Protein 9BIY (pdb70)

Structure (mmCIF, N/CA/C/O backbone):
data_9BIY
#
_entry.id   9BIY
#
_cell.length_a   78.382
_cell.length_b   38.266
_cell.length_c   120.068
_cell.angle_alpha   90.000
_cell.angle_beta   94.965
_cell.angle_gamma   90.000
#
_symmetry.space_group_name_H-M   'C 1 2 1'
#
loop_
_entity.id
_entity.type
_entity.pdbx_description
1 polymer 'Intracellular growth attenuator protein igaA'
2 polymer 'Outer membrane lipoprotein RcsF'
3 water water
#
loop_
_atom_site.group_PDB
_atom_site.id
_atom_site.type_symbol
_atom_site.label_atom_id
_atom_site.label_alt_id
_atom_site.label_comp_id
_atom_site.label_asym_id
_atom_site.label_entity_id
_atom_site.label_seq_id
_atom_site.pdbx_PDB_ins_code
_atom_site.Cartn_x
_atom_site.Cartn_y
_atom_site.Cartn_z
_atom_site.occupancy
_atom_site.B_iso_or_equiv
_atom_site.auth_seq_id
_atom_site.auth_comp_id
_atom_site.auth_asym_id
_atom_site.auth_atom_id
_atom_site.pdbx_PDB_model_num
ATOM 1 N N . ALA A 1 2 ? -4.01700 26.60300 3.91600 1.000 35.45550 374 ALA A N 1
ATOM 2 C CA . ALA A 1 2 ? -2.88200 25.76600 4.33900 1.000 32.18916 374 ALA A CA 1
ATOM 3 C C . ALA A 1 2 ? -1.94500 26.52600 5.26900 1.000 40.74630 374 ALA A C 1
ATOM 4 O O . ALA A 1 2 ? -1.53200 27.65400 4.96700 1.000 33.83839 374 ALA A O 1
ATOM 6 N N . GLN A 1 3 ? -1.58400 25.89200 6.38300 1.000 38.18462 375 GLN A N 1
ATOM 7 C CA . GLN A 1 3 ? -0.77900 26.51800 7.42300 1.000 36.75193 375 GLN A CA 1
ATOM 8 C C . GLN A 1 3 ? 0.62400 25.92300 7.46900 1.000 34.05805 375 GLN A C 1
ATOM 9 O O . GLN A 1 3 ? 0.89400 24.85100 6.91700 1.000 30.46222 375 GLN A O 1
ATOM 15 N N . THR A 1 4 ? 1.52300 26.66000 8.11900 1.000 32.34621 376 THR A N 1
ATOM 16 C CA . THR A 1 4 ? 2.85700 26.18600 8.46200 1.000 34.00107 376 THR A CA 1
ATOM 17 C C . THR A 1 4 ? 2.88900 25.97600 9.96400 1.000 31.49008 376 THR A C 1
ATOM 18 O O . THR A 1 4 ? 2.66900 26.91700 10.72900 1.000 29.64299 376 THR A O 1
ATOM 22 N N . ILE A 1 5 ? 3.12400 24.73700 10.37700 1.000 26.49661 377 ILE A N 1
ATOM 23 C CA . ILE A 1 5 ? 3.02800 24.33300 11.77000 1.000 29.10317 377 ILE A CA 1
ATOM 24 C C . ILE A 1 5 ? 4.42000 23.93500 12.22800 1.000 25.15716 377 ILE A C 1
ATOM 25 O O . ILE A 1 5 ? 5.08600 23.12800 11.57100 1.000 24.87517 377 ILE A O 1
ATOM 30 N N . GLU A 1 6 ? 4.86600 24.50900 13.33000 1.000 23.15593 378 GLU A N 1
ATOM 31 C CA . GLU A 1 6 ? 6.10900 24.08300 13.95700 1.000 26.63249 378 GLU A CA 1
ATOM 32 C C . GLU A 1 6 ? 5.78600 23.49000 15.31800 1.000 27.39819 378 GLU A C 1
ATOM 33 O O . GLU A 1 6 ? 5.01200 24.06500 16.08400 1.000 27.30638 378 GLU A O 1
ATOM 39 N N . ALA A 1 7 ? 6.37500 22.34400 15.63300 1.000 26.09206 379 ALA A N 1
ATOM 40 C CA . ALA A 1 7 ? 6.04500 21.69500 16.89100 1.000 24.27451 379 ALA A CA 1
ATOM 41 C C . ALA A 1 7 ? 7.31500 21.15600 17.51600 1.000 22.39398 379 ALA A C 1
ATOM 42 O O . ALA A 1 7 ? 8.15700 20.59500 16.81400 1.000 24.04972 379 ALA A O 1
ATOM 44 N N . THR A 1 8 ? 7.45100 21.35300 18.82600 1.000 22.67682 380 THR A N 1
ATOM 45 C CA . THR A 1 8 ? 8.57900 20.81900 19.58300 1.000 23.67903 380 THR A CA 1
ATOM 46 C C . THR A 1 8 ? 8.15000 19.84600 20.66500 1.000 24.26668 380 THR A C 1
ATOM 47 O O . THR A 1 8 ? 8.99600 19.40200 21.45400 1.000 21.23892 380 THR A O 1
ATOM 51 N N . SER A 1 9 ? 6.86700 19.50700 20.73000 1.000 20.84247 381 SER A N 1
ATOM 52 C CA . SER A 1 9 ? 6.35000 18.55400 21.70000 1.000 23.87192 381 SER A CA 1
ATOM 53 C C . SER A 1 9 ? 5.12100 17.87700 21.10400 1.000 24.73237 381 SER A C 1
ATOM 54 O O . SER A 1 9 ? 4.43100 18.45600 20.25900 1.000 20.14378 381 SER A O 1
ATOM 57 N N . VAL A 1 10 ? 4.86600 16.64200 21.55100 1.000 23.37573 382 VAL A N 1
ATOM 58 C CA . VAL A 1 10 ? 3.73000 15.86500 21.05300 1.000 24.38676 382 VAL A CA 1
ATOM 59 C C . VAL A 1 10 ? 2.43000 16.60800 21.32200 1.000 28.10645 382 VAL A C 1
ATOM 60 O O . VAL A 1 10 ? 1.53400 16.65400 20.46800 1.000 26.14348 382 VAL A O 1
ATOM 64 N N . LYS A 1 11 ? 2.30600 17.19200 22.51800 1.000 26.97746 383 LYS A N 1
ATOM 65 C CA . LYS A 1 11 ? 1.08300 17.89000 22.89600 1.000 32.27690 383 LYS A CA 1
ATOM 66 C C . LYS A 1 11 ? 0.83000 19.08100 21.98400 1.000 29.93081 383 LYS A C 1
ATOM 67 O O . LYS A 1 11 ? -0.31900 19.35600 21.61500 1.000 28.04139 383 LYS A O 1
ATOM 73 N N . GLN A 1 12 ? 1.89300 19.79500 21.61000 1.000 29.27781 384 GLN A N 1
ATOM 74 C CA . GLN A 1 12 ? 1.75000 20.92900 20.69200 1.000 27.81887 384 GLN A CA 1
ATOM 75 C C . GLN A 1 12 ? 1.17900 20.48700 19.34900 1.000 28.03198 384 GLN A C 1
ATOM 76 O O . GLN A 1 12 ? 0.31700 21.16500 18.77000 1.000 25.22278 384 GLN A O 1
ATOM 82 N N . LEU A 1 13 ? 1.67900 19.36600 18.82600 1.000 28.55222 385 LEU A N 1
ATOM 83 C CA . LEU A 1 13 ? 1.21500 18.86000 17.53900 1.000 27.90374 385 LEU A CA 1
ATOM 84 C C . LEU A 1 13 ? -0.22100 18.37300 17.62900 1.000 27.89139 385 LEU A C 1
ATOM 85 O O . LEU A 1 13 ? -1.02300 18.60000 16.71000 1.000 30.19948 385 LEU A O 1
ATOM 90 N N . ALA A 1 14 ? -0.57100 17.72000 18.73600 1.000 26.63763 386 ALA A N 1
ATOM 91 C CA . ALA A 1 14 ? -1.93400 17.23000 18.89500 1.000 30.83203 386 ALA A CA 1
ATOM 92 C C . ALA A 1 14 ? -2.93700 18.37400 18.86500 1.000 31.89372 386 ALA A C 1
ATOM 93 O O . ALA A 1 14 ? -4.04800 18.22000 18.34500 1.000 31.53001 386 ALA A O 1
ATOM 95 N N . ASP A 1 15 ? -2.56900 19.52800 19.41700 1.000 31.40014 387 ASP A N 1
ATOM 96 C CA . ASP A 1 15 ? -3.45000 20.68800 19.43000 1.000 31.20883 387 ASP A CA 1
ATOM 97 C C . ASP A 1 15 ? -3.32300 21.54300 18.18100 1.000 30.93105 387 ASP A C 1
ATOM 98 O O . ASP A 1 15 ? -4.04500 22.53200 18.05500 1.000 29.70484 387 ASP A O 1
ATOM 103 N N . ALA A 1 16 ? -2.43500 21.19300 17.25200 1.000 29.68190 388 ALA A N 1
ATOM 104 C CA . ALA A 1 16 ? -2.21600 22.04000 16.08300 1.000 28.80854 388 ALA A CA 1
ATOM 105 C C . ALA A 1 16 ? -3.24100 21.81800 14.97000 1.000 30.11974 388 ALA A C 1
ATOM 106 O O . ALA A 1 16 ? -3.40800 22.69800 14.11700 1.000 28.64917 388 ALA A O 1
ATOM 108 N N . GLY A 1 17 ? -3.92200 20.67600 14.94800 1.000 29.01517 389 GLY A N 1
ATOM 109 C CA . GLY A 1 17 ? -4.91500 20.41300 13.91700 1.000 31.48771 389 GLY A CA 1
ATOM 110 C C . GLY A 1 17 ? -4.31900 20.29500 12.52700 1.000 32.33339 389 GLY A C 1
ATOM 111 O O . GLY A 1 17 ? -4.76700 20.95500 11.58200 1.000 31.29438 389 GLY A O 1
ATOM 112 N N . VAL A 1 18 ? -3.28200 19.46300 12.41300 1.000 27.23850 390 VAL A N 1
ATOM 113 C CA . VAL A 1 18 ? -2.61400 19.22700 11.13700 1.000 28.86768 390 VAL A CA 1
ATOM 114 C C . VAL A 1 18 ? -3.60600 18.72400 10.09300 1.000 28.02609 390 VAL A C 1
ATOM 115 O O . VAL A 1 18 ? -4.44400 17.85300 10.37100 1.000 26.88153 390 VAL A O 1
ATOM 119 N N . ARG A 1 19 ? -3.48500 19.24800 8.87200 1.000 23.99542 391 ARG A N 1
ATOM 120 C CA . ARG A 1 19 ? -4.28000 18.81900 7.72600 1.000 25.33600 391 ARG A CA 1
ATOM 121 C C . ARG A 1 19 ? -3.36200 18.51900 6.55100 1.000 25.44539 391 ARG A C 1
ATOM 122 O O . ARG A 1 19 ? -2.33300 19.17400 6.37800 1.000 24.23429 391 ARG A O 1
ATOM 130 N N . VAL A 1 20 ? -3.77600 17.56700 5.70400 1.000 21.61402 392 VAL A N 1
ATOM 131 C CA . VAL A 1 20 ? -3.14000 17.37200 4.40000 1.000 20.89453 392 VAL A CA 1
ATOM 132 C C . VAL A 1 20 ? -2.94500 18.71700 3.71300 1.000 23.36145 392 VAL A C 1
ATOM 133 O O . VAL A 1 20 ? -3.84600 19.57200 3.69800 1.000 24.26879 392 VAL A O 1
ATOM 137 N N . GLY A 1 21 ? -1.75500 18.93200 3.15400 1.000 27.08290 393 GLY A N 1
ATOM 138 C CA . GLY A 1 21 ? -1.41600 20.17100 2.50500 1.000 26.65094 393 GLY A CA 1
ATOM 139 C C . GLY A 1 21 ? -0.62000 21.13700 3.35700 1.000 26.22808 393 GLY A C 1
ATOM 140 O O . GLY A 1 21 ? 0.04300 22.02100 2.80200 1.000 28.70855 393 GLY A O 1
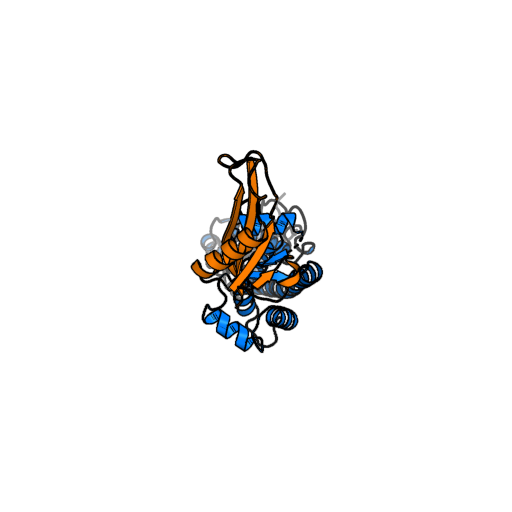ATOM 141 N N . ASP A 1 22 ? -0.70200 21.02300 4.67900 1.000 25.28070 394 ASP A N 1
ATOM 142 C CA . ASP A 1 22 ? 0.08000 21.86900 5.57000 1.000 26.42536 394 ASP A CA 1
ATOM 143 C C . ASP A 1 22 ? 1.56700 21.55000 5.44200 1.000 26.11526 394 ASP A C 1
ATOM 144 O O . ASP A 1 22 ? 1.96400 20.45500 5.03600 1.000 27.79817 394 ASP A O 1
ATOM 149 N N . THR A 1 23 ? 2.39100 22.52000 5.81200 1.000 25.53576 395 THR A N 1
ATOM 150 C CA . THR A 1 23 ? 3.81800 22.30500 5.97000 1.000 28.55355 395 THR A CA 1
ATOM 151 C C . THR A 1 23 ? 4.08500 22.08700 7.45400 1.000 26.11920 395 THR A C 1
ATOM 152 O O . THR A 1 23 ? 3.57700 22.83600 8.29600 1.000 26.32681 395 THR A O 1
ATOM 156 N N . LEU A 1 24 ? 4.82800 21.03100 7.76900 1.000 25.65374 396 LEU A N 1
ATOM 157 C CA . LEU A 1 24 ? 5.05100 20.60300 9.13900 1.000 25.39284 396 LEU A CA 1
ATOM 158 C C . LEU A 1 24 ? 6.54700 20.61900 9.39100 1.000 25.32230 396 LEU A C 1
ATOM 159 O O . LEU A 1 24 ? 7.32400 20.16600 8.54400 1.000 24.94690 396 LEU A O 1
ATOM 164 N N . ARG A 1 25 ? 6.94900 21.17800 10.53000 1.000 23.85309 397 ARG A N 1
ATOM 165 C CA . ARG A 1 25 ? 8.33800 21.17200 10.96400 1.000 26.51986 397 ARG A CA 1
ATOM 166 C C . ARG A 1 25 ? 8.35800 20.71600 12.41200 1.000 27.69831 397 ARG A C 1
ATOM 167 O O . ARG A 1 25 ? 7.78800 21.38100 13.28300 1.000 23.26734 397 ARG A O 1
ATOM 175 N N . ILE A 1 26 ? 8.98600 19.57100 12.65900 1.000 20.26018 398 ILE A N 1
ATOM 176 C CA . ILE A 1 26 ? 8.92600 18.89500 13.94200 1.000 21.31135 398 ILE A CA 1
ATOM 177 C C . ILE A 1 26 ? 10.34800 18.61900 14.38000 1.000 19.11988 398 ILE A C 1
ATOM 178 O O . ILE A 1 26 ? 11.18600 18.22400 13.56200 1.000 20.76524 398 ILE A O 1
ATOM 183 N N . SER A 1 27 ? 10.61500 18.83100 15.65400 1.000 22.40494 399 SER A N 1
ATOM 184 C CA . SER A 1 27 ? 11.86400 18.39400 16.26000 1.000 22.12787 399 SER A CA 1
ATOM 185 C C . SER A 1 27 ? 11.56400 17.90700 17.66800 1.000 23.23541 399 SER A C 1
ATOM 186 O O . SER A 1 27 ? 10.72300 18.46500 18.37800 1.000 22.51173 399 SER A O 1
ATOM 189 N N . GLY A 1 28 ? 12.25100 16.85500 18.07200 1.000 24.71877 400 GLY A N 1
ATOM 190 C CA . GLY A 1 28 ? 12.01400 16.31600 19.38800 1.000 22.04048 400 GLY A CA 1
ATOM 191 C C . GLY A 1 28 ? 12.86600 15.08800 19.54000 1.000 16.48567 400 GLY A C 1
ATOM 192 O O . GLY A 1 28 ? 13.84900 14.92000 18.81800 1.000 18.47000 400 GLY A O 1
ATOM 193 N N . THR A 1 29 ? 12.45000 14.21200 20.44000 1.000 20.24303 401 THR A N 1
ATOM 194 C CA . THR A 1 29 ? 13.11000 12.92500 20.62400 1.000 20.87587 401 THR A CA 1
ATOM 195 C C . THR A 1 29 ? 12.07000 11.82500 20.54900 1.000 22.02509 401 THR A C 1
ATOM 196 O O . THR A 1 29 ? 10.98600 11.92600 21.13900 1.000 22.53100 401 THR A O 1
ATOM 200 N N . GLY A 1 30 ? 12.41300 10.77900 19.81700 1.000 23.75444 402 GLY A N 1
ATOM 201 C CA . GLY A 1 30 ? 11.47500 9.69900 19.58300 1.000 22.77080 402 GLY A CA 1
ATOM 202 C C . GLY A 1 30 ? 12.17700 8.36800 19.43600 1.000 25.36824 402 GLY A C 1
ATOM 203 O O . GLY A 1 30 ? 13.35500 8.21200 19.79300 1.000 20.54012 402 GLY A O 1
ATOM 212 N N . CYS A 1 32 ? 12.88800 5.27500 16.53100 1.000 20.25829 404 CYS A N 1
ATOM 213 C CA . CYS A 1 32 ? 12.78700 4.67100 15.21000 1.000 22.01629 404 CYS A CA 1
ATOM 214 C C . CYS A 1 32 ? 11.86600 3.44700 15.24200 1.000 24.67691 404 CYS A C 1
ATOM 215 O O . CYS A 1 32 ? 11.86400 2.65500 16.18900 1.000 22.89721 404 CYS A O 1
ATOM 218 N N . ASN A 1 33 ? 11.00400 3.35300 14.23900 1.000 22.19185 405 ASN A N 1
ATOM 219 C CA . ASN A 1 33 ? 10.02500 2.28300 14.22300 1.000 22.57083 405 ASN A CA 1
ATOM 220 C C . ASN A 1 33 ? 10.72000 0.95000 13.97900 1.000 23.27282 405 ASN A C 1
ATOM 221 O O . ASN A 1 33 ? 11.70100 0.86900 13.23100 1.000 24.40480 405 ASN A O 1
ATOM 226 N N . ILE A 1 34 ? 10.19100 -0.09500 14.61300 1.000 30.81458 406 ILE A N 1
ATOM 227 C CA . ILE A 1 34 ? 10.67000 -1.48200 14.46600 1.000 28.70982 406 ILE A CA 1
ATOM 228 C C . ILE A 1 34 ? 9.74800 -2.34500 13.60700 1.000 31.32083 406 ILE A C 1
ATOM 229 O O . ILE A 1 34 ? 9.14800 -1.89000 12.64100 1.000 34.28370 406 ILE A O 1
ATOM 234 N N . SER A 1 46 ? 18.85700 -0.41800 4.69600 1.000 38.40283 418 SER A N 1
ATOM 235 C CA . SER A 1 46 ? 19.10400 0.57600 5.73400 1.000 38.48501 418 SER A CA 1
ATOM 236 C C . SER A 1 46 ? 20.11400 0.05500 6.74100 1.000 36.41618 418 SER A C 1
ATOM 237 O O . SER A 1 46 ? 20.05200 -1.10300 7.14700 1.000 40.40301 418 SER A O 1
ATOM 240 N N . PRO A 1 47 ? 21.04500 0.91900 7.15000 1.000 37.85864 419 PRO A N 1
ATOM 241 C CA . PRO A 1 47 ? 22.07600 0.50100 8.11000 1.000 33.14734 419 PRO A CA 1
ATOM 242 C C . PRO A 1 47 ? 21.57800 0.35900 9.53800 1.000 27.56850 419 PRO A C 1
ATOM 243 O O . PRO A 1 47 ? 22.28000 -0.23800 10.35400 1.000 31.75451 419 PRO A O 1
ATOM 247 N N . PHE A 1 48 ? 20.39700 0.87100 9.86300 1.000 28.89793 420 PHE A N 1
ATOM 248 C CA . PHE A 1 48 ? 19.85900 0.83700 11.21500 1.000 27.61894 420 PHE A CA 1
ATOM 249 C C . PHE A 1 48 ? 18.98700 -0.38300 11.50400 1.000 26.09477 420 PHE A C 1
ATOM 250 O O . PHE A 1 48 ? 18.44000 -0.47600 12.60800 1.000 23.36896 420 PHE A O 1
ATOM 258 N N . LEU A 1 49 ? 18.82600 -1.30600 10.55300 1.000 32.24697 421 LEU A N 1
ATOM 259 C CA . LEU A 1 49 ? 17.91800 -2.43400 10.74800 1.000 29.26435 421 LEU A CA 1
ATOM 260 C C . LEU A 1 49 ? 18.29000 -3.20700 12.01300 1.000 28.13361 421 LEU A C 1
ATOM 261 O O . LEU A 1 49 ? 19.47300 -3.38400 12.29800 1.000 28.89846 421 LEU A O 1
ATOM 266 N N . PRO A 1 50 ? 17.30700 -3.70300 12.78600 1.000 27.03579 422 PRO A N 1
ATOM 267 C CA . PRO A 1 50 ? 15.86400 -3.77600 12.50200 1.000 29.00269 422 PRO A CA 1
ATOM 268 C C . PRO A 1 50 ? 15.07600 -2.47900 12.63400 1.000 29.44548 422 PRO A C 1
ATOM 269 O O . PRO A 1 50 ? 13.87300 -2.52100 12.41300 1.000 28.79190 422 PRO A O 1
ATOM 273 N N . PHE A 1 51 ? 15.71400 -1.36500 12.98600 1.000 23.86468 423 PHE A N 1
ATOM 274 C CA . PHE A 1 51 ? 15.01000 -0.09100 13.09700 1.000 27.67749 423 PHE A CA 1
ATOM 275 C C . PHE A 1 51 ? 14.83400 0.55600 11.72700 1.000 25.63865 423 PHE A C 1
ATOM 276 O O . PHE A 1 51 ? 15.63400 0.35000 10.81000 1.000 23.56013 423 PHE A O 1
ATOM 284 N N . ASP A 1 52 ? 13.77700 1.36600 11.59600 1.000 24.67338 424 ASP A N 1
ATOM 285 C CA . ASP A 1 52 ? 13.54400 2.19700 10.41400 1.000 23.59892 424 ASP A CA 1
ATOM 286 C C . ASP A 1 52 ? 13.43400 3.64500 10.88100 1.000 24.35360 424 ASP A C 1
ATOM 287 O O . ASP A 1 52 ? 12.47000 4.01600 11.55400 1.000 22.19355 424 ASP A O 1
ATOM 292 N N . CYS A 1 53 ? 14.43200 4.45500 10.57100 1.000 24.52812 425 CYS A N 1
ATOM 293 C CA . CYS A 1 53 ? 14.42800 5.81100 11.08800 1.000 20.05589 425 CYS A CA 1
ATOM 294 C C . CYS A 1 53 ? 13.74600 6.76700 10.14600 1.000 24.81346 425 CYS A C 1
ATOM 295 O O . CYS A 1 53 ? 13.78700 7.97000 10.38900 1.000 21.37918 425 CYS A O 1
ATOM 298 N N . SER A 1 54 ? 13.12100 6.24900 9.08100 1.000 24.00805 426 SER A N 1
ATOM 299 C CA . SER A 1 54 ? 12.23000 7.06500 8.27400 1.000 24.61831 426 SER A CA 1
ATOM 300 C C . SER A 1 54 ? 10.82800 7.11100 8.85200 1.000 23.08641 426 SER A C 1
ATOM 301 O O . SER A 1 54 ? 9.96500 7.77300 8.28000 1.000 20.73786 426 SER A O 1
ATOM 304 N N . GLN A 1 55 ? 10.56800 6.39600 9.94200 1.000 21.76719 427 GLN A N 1
ATOM 305 C CA . GLN A 1 55 ? 9.27900 6.42600 10.62700 1.000 22.25346 427 GLN A CA 1
ATOM 306 C C . GLN A 1 55 ? 9.53700 6.57000 12.11500 1.000 23.29418 427 GLN A C 1
ATOM 307 O O . GLN A 1 55 ? 10.14000 5.68300 12.73300 1.000 21.96381 427 GLN A O 1
ATOM 313 N N . ILE A 1 56 ? 9.11900 7.70000 12.68700 1.000 21.33412 428 ILE A N 1
ATOM 314 C CA . ILE A 1 56 ? 9.42900 8.03300 14.07600 1.000 21.85255 428 ILE A CA 1
ATOM 315 C C . ILE A 1 56 ? 8.17500 7.90300 14.91700 1.000 20.53575 428 ILE A C 1
ATOM 316 O O . ILE A 1 56 ? 7.16800 8.57500 14.65000 1.000 18.04693 428 ILE A O 1
ATOM 321 N N . ILE A 1 57 ? 8.24700 7.05300 15.93400 1.000 19.08967 429 ILE A N 1
ATOM 322 C CA . ILE A 1 57 ? 7.22000 6.97900 16.96400 1.000 21.19096 429 ILE A CA 1
ATOM 323 C C . ILE A 1 57 ? 7.45100 8.13600 17.91700 1.000 22.00543 429 ILE A C 1
ATOM 324 O O . ILE A 1 57 ? 8.48800 8.20200 18.58100 1.000 18.95701 429 ILE A O 1
ATOM 329 N N . TRP A 1 58 ? 6.50200 9.06200 17.97700 1.000 21.87462 430 TRP A N 1
ATOM 330 C CA . TRP A 1 58 ? 6.62800 10.23800 18.82900 1.000 23.71728 430 TRP A CA 1
ATOM 331 C C . TRP A 1 58 ? 5.47100 10.21800 19.81200 1.000 26.67164 430 TRP A C 1
ATOM 332 O O . TRP A 1 58 ? 4.31400 10.41600 19.42500 1.000 26.59703 430 TRP A O 1
ATOM 343 N N . ASN A 1 59 ? 5.78300 9.99600 21.08500 1.000 23.31336 431 ASN A N 1
ATOM 344 C CA . ASN A 1 59 ? 4.74900 9.77100 22.08200 1.000 34.97625 431 ASN A CA 1
ATOM 345 C C . ASN A 1 59 ? 5.25300 10.25300 23.43200 1.000 43.52178 431 ASN A C 1
ATOM 346 O O . ASN A 1 59 ? 6.45600 10.22900 23.70200 1.000 52.07516 431 ASN A O 1
ATOM 351 N N . A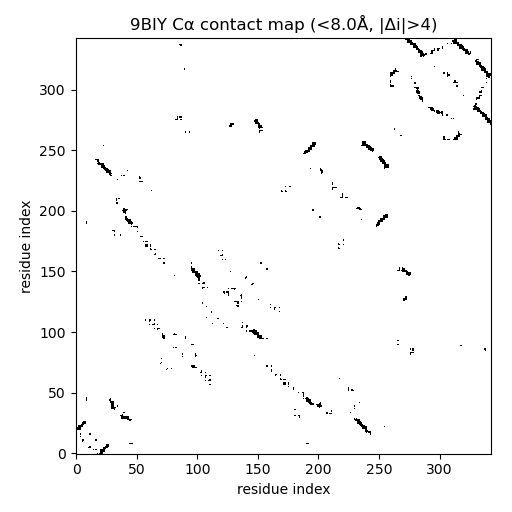SP A 1 60 ? 4.31600 10.68000 24.28100 1.000 50.77349 432 ASP A N 1
ATOM 352 C CA . ASP A 1 60 ? 4.66200 11.07400 25.64300 1.000 55.98807 432 ASP A CA 1
ATOM 353 C C . ASP A 1 60 ? 4.83900 9.86700 26.54900 1.000 59.35562 432 ASP A C 1
ATOM 354 O O . ASP A 1 60 ? 5.62600 9.92200 27.50000 1.000 63.57696 432 ASP A O 1
ATOM 359 N N . ALA A 1 61 ? 4.12000 8.77700 26.26500 1.000 56.35489 433 ALA A N 1
ATOM 360 C CA . ALA A 1 61 ? 4.23700 7.52200 27.00500 1.000 59.58442 433 ALA A CA 1
ATOM 361 C C . ALA A 1 61 ? 5.18800 6.59300 26.26200 1.000 61.57206 433 ALA A C 1
ATOM 362 O O . ALA A 1 61 ? 4.77700 5.66700 25.56000 1.000 59.29369 433 ALA A O 1
ATOM 364 N N . ARG A 1 62 ? 6.48200 6.84100 26.42400 1.000 65.93854 434 ARG A N 1
ATOM 365 C CA . ARG A 1 62 ? 7.46900 5.88100 25.94000 1.000 68.68372 434 ARG A CA 1
ATOM 366 C C . ARG A 1 62 ? 7.57500 4.77300 26.97700 1.000 65.28922 434 ARG A C 1
ATOM 367 O O . ARG A 1 62 ? 8.44000 4.78500 27.85400 1.000 66.87716 434 ARG A O 1
ATOM 375 N N . SER A 1 63 ? 6.66900 3.80400 26.87500 1.000 61.23289 435 SER A N 1
ATOM 376 C CA . SER A 1 63 ? 6.61200 2.71700 27.84000 1.000 63.00964 435 SER A CA 1
ATOM 377 C C . SER A 1 63 ? 7.54500 1.56300 27.49700 1.000 63.61102 435 SER A C 1
ATOM 378 O O . SER A 1 63 ? 7.92400 0.80900 28.40000 1.000 71.32074 435 SER A O 1
ATOM 381 N N . LEU A 1 64 ? 7.92900 1.41400 26.23300 1.000 57.08747 436 LEU A N 1
ATOM 382 C CA . LEU A 1 64 ? 8.79800 0.31200 25.83000 1.000 51.53229 436 LEU A CA 1
ATOM 383 C C . LEU A 1 64 ? 10.17900 0.48300 26.45200 1.000 50.87665 436 LEU A C 1
ATOM 384 O O . LEU A 1 64 ? 10.87700 1.45400 26.12900 1.000 51.56795 436 LEU A O 1
ATOM 389 N N . PRO A 1 65 ? 10.61300 -0.40600 27.33900 1.000 49.77493 437 PRO A N 1
ATOM 390 C CA . PRO A 1 65 ? 11.96100 -0.28700 27.89300 1.000 44.99484 437 PRO A CA 1
ATOM 391 C C . PRO A 1 65 ? 12.99400 -0.78800 26.89800 1.000 41.25506 437 PRO A C 1
ATOM 392 O O . PRO A 1 65 ? 12.68000 -1.48600 25.93300 1.000 34.88255 437 PRO A O 1
ATOM 396 N N . LEU A 1 66 ? 14.23800 -0.38000 27.12500 1.000 38.99169 438 LEU A N 1
ATOM 397 C CA . LEU A 1 66 ? 15.32400 -0.88300 26.30500 1.000 35.06131 438 LEU A CA 1
ATOM 398 C C . LEU A 1 66 ? 15.43800 -2.39300 26.49100 1.000 39.14925 438 LEU A C 1
ATOM 399 O O . LEU A 1 66 ? 15.18400 -2.90800 27.58600 1.000 38.53128 438 LEU A O 1
ATOM 404 N N . PRO A 1 67 ? 15.79500 -3.13300 25.42600 1.000 38.47271 439 PRO A N 1
ATOM 405 C CA . PRO A 1 67 ? 15.82500 -4.59900 25.52700 1.000 31.66995 439 PRO A CA 1
ATOM 406 C C . PRO A 1 67 ? 16.82100 -5.08600 26.57200 1.000 35.27223 439 PRO A C 1
ATOM 407 O O . PRO A 1 67 ? 18.02500 -4.83500 26.47200 1.000 32.29200 439 PRO A O 1
ATOM 411 N N . GLU A 1 68 ? 16.31100 -5.74300 27.60400 1.000 35.62350 440 GLU A N 1
ATOM 412 C CA . GLU A 1 68 ? 17.13400 -6.36400 28.63300 1.000 38.85130 440 GLU A CA 1
ATOM 413 C C . GLU A 1 68 ? 16.61900 -7.77500 28.84900 1.000 36.04234 440 GLU A C 1
ATOM 414 O O . GLU A 1 68 ? 15.43400 -8.05200 28.64200 1.000 37.75034 440 GLU A O 1
ATOM 420 N N . SER A 1 69 ? 17.51400 -8.68300 29.24100 1.000 31.37483 441 SER A N 1
ATOM 421 C CA . SER A 1 69 ? 17.13000 -10.08500 29.29400 1.000 29.13029 441 SER A CA 1
ATOM 422 C C . SER A 1 69 ? 17.89600 -10.75700 30.42100 1.000 30.64813 441 SER A C 1
ATOM 423 O O . SER A 1 69 ? 19.10400 -10.93800 30.30300 1.000 26.05127 441 SER A O 1
ATOM 426 N N . GLU A 1 70 ? 17.18800 -11.12500 31.49300 1.000 29.61101 442 GLU A N 1
ATOM 427 C CA . GLU A 1 70 ? 17.77800 -11.94900 32.54000 1.000 37.29023 442 GLU A CA 1
ATOM 428 C C . GLU A 1 70 ? 18.33400 -13.24800 31.96800 1.000 30.73582 442 GLU A C 1
ATOM 429 O O . GLU A 1 70 ? 19.37200 -13.73000 32.42200 1.000 27.83806 442 GLU A O 1
ATOM 435 N N . LEU A 1 71 ? 17.67600 -13.82100 30.96000 1.000 25.98964 443 LEU A N 1
ATOM 436 C CA . LEU A 1 71 ? 18.18200 -15.06600 30.38200 1.000 25.60916 443 LEU A CA 1
ATOM 437 C C . LEU A 1 71 ? 19.50300 -14.83400 29.66500 1.000 27.01266 443 LEU A C 1
ATOM 438 O O . LEU A 1 71 ? 20.45900 -15.60600 29.85000 1.000 23.27396 443 LEU A O 1
ATOM 443 N N . VAL A 1 72 ? 19.59300 -13.75800 28.87200 1.000 23.01081 444 VAL A N 1
ATOM 444 C CA . VAL A 1 72 ? 20.87300 -13.41700 28.24800 1.000 21.22371 444 VAL A CA 1
ATOM 445 C C . VAL A 1 72 ? 21.93500 -13.14800 29.31000 1.000 23.75348 444 VAL A C 1
ATOM 446 O O . VAL A 1 72 ? 23.09900 -13.53700 29.15400 1.000 20.25359 444 VAL A O 1
ATOM 450 N N . ASN A 1 73 ? 21.57000 -12.43900 30.38500 1.000 21.66552 445 ASN A N 1
ATOM 451 C CA . ASN A 1 73 ? 22.55500 -12.15800 31.42200 1.000 21.92372 445 ASN A CA 1
ATOM 452 C C . ASN A 1 73 ? 23.07300 -13.44500 32.04700 1.000 20.87932 445 ASN A C 1
ATOM 453 O O . ASN A 1 73 ? 24.24900 -13.52300 32.42200 1.000 20.53229 445 ASN A O 1
ATOM 458 N N . LYS A 1 74 ? 22.19300 -14.42900 32.23500 1.000 21.20365 446 LYS A N 1
ATOM 459 C CA . LYS A 1 74 ? 22.62200 -15.71500 32.78900 1.000 23.75336 446 LYS A CA 1
ATOM 460 C C . LYS A 1 74 ? 23.57000 -16.44000 31.83900 1.000 23.90752 446 LYS A C 1
ATOM 461 O O . LYS A 1 74 ? 24.56100 -17.04500 32.27700 1.000 20.96296 446 LYS A O 1
ATOM 467 N N . ALA A 1 75 ? 23.29700 -16.36600 30.53900 1.000 19.17289 447 ALA A N 1
ATOM 468 C CA . ALA A 1 75 ? 24.17800 -16.96200 29.54000 1.000 19.76428 447 ALA A CA 1
ATOM 469 C C . ALA A 1 75 ? 25.53600 -16.28400 29.53000 1.000 23.66134 447 ALA A C 1
ATOM 470 O O . ALA A 1 75 ? 26.58100 -16.95000 29.59000 1.000 22.44929 447 ALA A O 1
ATOM 472 N N . THR A 1 76 ? 25.54000 -14.95000 29.47300 1.000 18.39656 448 THR A N 1
ATOM 473 C CA . THR A 1 76 ? 26.78500 -14.20800 29.51500 1.000 24.10216 448 THR A CA 1
ATOM 474 C C . THR A 1 76 ? 27.55000 -14.50400 30.79200 1.000 19.83262 448 THR A C 1
ATOM 475 O O . THR A 1 76 ? 28.77400 -14.60000 30.76200 1.000 24.19089 448 THR A O 1
ATOM 479 N N . ALA A 1 77 ? 26.85000 -14.64300 31.92600 1.000 20.37420 449 ALA A N 1
ATOM 480 C CA . ALA A 1 77 ? 27.54900 -14.90800 33.18400 1.000 24.88283 449 ALA A CA 1
ATOM 481 C C . ALA A 1 77 ? 28.18300 -16.29000 33.18300 1.000 26.44135 449 ALA A C 1
ATOM 482 O O . ALA A 1 77 ? 29.27500 -16.47400 33.72500 1.000 23.14022 449 ALA A O 1
ATOM 484 N N . LEU A 1 78 ? 27.51200 -17.27700 32.60300 1.000 18.05274 450 LEU A N 1
ATOM 485 C CA . LEU A 1 78 ? 28.10000 -18.61200 32.53300 1.000 22.26539 450 LEU A CA 1
ATOM 486 C C . LEU A 1 78 ? 29.33700 -18.60000 31.64900 1.000 26.35029 450 LEU A C 1
ATOM 487 O O . LEU A 1 78 ? 30.39000 -19.10900 32.03800 1.000 24.63170 450 LEU A O 1
ATOM 492 N N . THR A 1 79 ? 29.22300 -18.01200 30.45500 1.000 22.65973 451 THR A N 1
ATOM 493 C CA . THR A 1 79 ? 30.35900 -17.90800 29.54200 1.000 24.00620 451 THR A CA 1
ATOM 494 C C . THR A 1 79 ? 31.53000 -17.20200 30.19700 1.000 26.86050 451 THR A C 1
ATOM 495 O O . THR A 1 79 ? 32.68500 -17.62400 30.05000 1.000 25.88474 451 THR A O 1
ATOM 499 N N . GLU A 1 80 ? 31.25200 -16.14400 30.95300 1.000 23.18876 452 GLU A N 1
ATOM 500 C CA . GLU A 1 80 ? 32.32600 -15.42400 31.63300 1.000 27.66711 452 GLU A CA 1
ATOM 501 C C . GLU A 1 80 ? 32.98500 -16.27500 32.71900 1.000 28.25718 452 GLU A C 1
ATOM 502 O O . GLU A 1 80 ? 34.20900 -16.22200 32.89600 1.000 32.46303 452 GLU A O 1
ATOM 508 N N . ALA A 1 81 ? 32.19200 -17.03600 33.48200 1.000 27.59073 453 ALA A N 1
ATOM 509 C CA . ALA A 1 81 ? 32.75700 -17.82300 34.57400 1.000 31.05241 453 ALA A CA 1
ATOM 510 C C . ALA A 1 81 ? 33.67200 -18.91900 34.04500 1.000 34.40239 453 ALA A C 1
ATOM 511 O O . ALA A 1 81 ? 34.69500 -19.23100 34.65900 1.000 28.01984 453 ALA A O 1
ATOM 513 N N . VAL A 1 82 ? 33.31400 -19.51800 32.91100 1.000 26.75905 454 VAL A N 1
ATOM 514 C CA . VAL A 1 82 ? 34.13800 -20.55500 32.31500 1.000 30.76271 454 VAL A CA 1
ATOM 515 C C . VAL A 1 82 ? 35.37100 -19.95100 31.65400 1.000 33.64112 454 VAL A C 1
ATOM 516 O O . VAL A 1 82 ? 36.47900 -20.48000 31.78900 1.000 33.99617 454 VAL A O 1
ATOM 520 N N . ASN A 1 83 ? 35.21400 -18.83000 30.94400 1.000 30.43776 455 ASN A N 1
ATOM 521 C CA . ASN A 1 83 ? 36.36000 -18.26300 30.23800 1.000 34.44283 455 ASN A CA 1
ATOM 522 C C . ASN A 1 83 ? 37.44400 -17.78400 31.19900 1.000 37.60679 455 ASN A C 1
ATOM 523 O O . ASN A 1 83 ? 38.63700 -17.90400 30.89400 1.000 43.02603 455 ASN A O 1
ATOM 528 N N . ARG A 1 84 ? 37.06900 -17.25600 32.36400 1.000 32.51767 456 ARG A N 1
ATOM 529 C CA . ARG A 1 84 ? 38.10100 -16.83000 33.29900 1.000 37.01232 456 ARG A CA 1
ATOM 530 C C . ARG A 1 84 ? 38.89200 -18.00100 33.87100 1.000 41.30683 456 ARG A C 1
ATOM 531 O O . ARG A 1 84 ? 39.96400 -17.78500 34.46000 1.000 35.94368 456 ARG A O 1
ATOM 539 N N . GLN A 1 85 ? 38.40300 -19.23000 33.71000 1.000 38.01032 457 GLN A N 1
ATOM 540 C CA . GLN A 1 85 ? 39.14200 -20.42100 34.11600 1.000 35.70401 457 GLN A CA 1
ATOM 541 C C . GLN A 1 85 ? 39.91900 -21.06300 32.97100 1.000 42.69833 457 GLN A C 1
ATOM 542 O O . GLN A 1 85 ? 41.02300 -21.56800 33.19200 1.000 43.88904 457 GLN A O 1
ATOM 548 N N . LEU A 1 86 ? 39.38500 -21.04200 31.74500 1.000 38.25692 458 LEU A N 1
ATOM 549 C CA . LEU A 1 86 ? 40.08100 -21.60000 30.58900 1.000 39.42974 458 LEU A CA 1
ATOM 550 C C . LEU A 1 86 ? 40.86200 -20.57000 29.77500 1.000 43.21551 458 LEU A C 1
ATOM 551 O O . LEU A 1 86 ? 41.77300 -20.95900 29.03600 1.000 50.58713 458 LEU A O 1
ATOM 556 N N . HIS A 1 87 ? 40.53100 -19.28000 29.87800 1.000 45.86684 459 HIS A N 1
ATOM 557 C CA . HIS A 1 87 ? 41.19300 -18.22500 29.10100 1.000 51.37571 459 HIS A CA 1
ATOM 558 C C . HIS A 1 87 ? 41.33900 -16.96300 29.94800 1.000 50.94497 459 HIS A C 1
ATOM 559 O O . HIS A 1 87 ? 40.77700 -15.91400 29.62200 1.000 59.36137 459 HIS A O 1
ATOM 566 N N . PRO A 1 88 ? 42.09000 -17.03100 31.05000 1.000 52.74113 460 PRO A N 1
ATOM 567 C CA . PRO A 1 88 ? 42.15700 -15.88200 31.96700 1.000 59.95781 460 PRO A CA 1
ATOM 568 C C . PRO A 1 88 ? 42.65600 -14.60400 31.29800 1.000 65.73429 460 PRO A C 1
ATOM 569 O O . PRO A 1 88 ? 43.48800 -14.62600 30.38800 1.000 65.96721 460 PRO A O 1
ATOM 573 N N . LYS A 1 89 ? 42.13300 -13.48000 31.78100 1.000 68.57008 461 LYS A N 1
ATOM 574 C CA . LYS A 1 89 ? 42.42400 -12.12800 31.32200 1.000 74.94623 461 LYS A CA 1
ATOM 575 C C . LYS A 1 89 ? 43.61900 -11.59400 32.11900 1.000 84.33144 461 LYS A C 1
ATOM 576 O O . LYS A 1 89 ? 44.12500 -12.31300 32.99100 1.000 87.33495 461 LYS A O 1
ATOM 582 N N . PRO A 1 90 ? 44.12700 -10.37600 31.85500 1.000 86.42471 462 PRO A N 1
ATOM 583 C CA . PRO A 1 90 ? 45.30600 -9.91800 32.62300 1.000 90.47514 462 PRO A CA 1
ATOM 584 C C . PRO A 1 90 ? 45.02900 -9.76500 34.10800 1.000 94.46717 462 PRO A C 1
ATOM 585 O O . PRO A 1 90 ? 45.77700 -10.28000 34.95500 1.000 90.22710 462 PRO A O 1
ATOM 589 N N . GLU A 1 91 ? 43.95500 -9.06000 34.43400 1.000 100.95728 463 GLU A N 1
ATOM 590 C CA . GLU A 1 91 ? 43.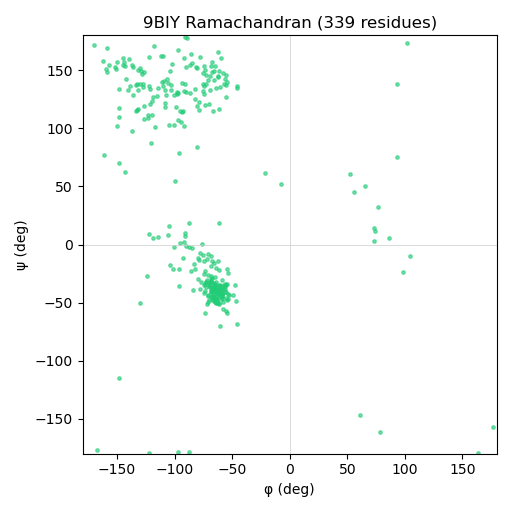51700 -8.72500 35.77900 1.000 105.77922 463 GLU A CA 1
ATOM 591 C C . GLU A 1 91 ? 42.88200 -9.88800 36.52500 1.000 103.47879 463 GLU A C 1
ATOM 592 O O . GLU A 1 91 ? 42.60800 -9.75100 37.72200 1.000 108.90936 463 GLU A O 1
ATOM 598 N N . ASP A 1 92 ? 42.62000 -11.01000 35.85300 1.000 97.03276 464 ASP A N 1
ATOM 599 C CA . ASP A 1 92 ? 41.66500 -11.98100 36.37200 1.000 91.65216 464 ASP A CA 1
ATOM 600 C C . ASP A 1 92 ? 42.15600 -12.60800 37.67000 1.000 84.76949 464 ASP A C 1
ATOM 601 O O . ASP A 1 92 ? 43.34600 -12.88700 37.84000 1.000 81.44632 464 ASP A O 1
ATOM 606 N N . GLU A 1 93 ? 41.22400 -12.82400 38.59200 1.000 79.87946 465 GLU A N 1
ATOM 607 C CA . GLU A 1 93 ? 41.57800 -13.42200 39.86900 1.000 79.40118 465 GLU A CA 1
ATOM 608 C C . GLU A 1 93 ? 41.83100 -14.91700 39.70600 1.000 69.93641 465 GLU A C 1
ATOM 609 O O . GLU A 1 93 ? 41.11200 -15.61400 38.98500 1.000 66.52261 465 GLU A O 1
ATOM 615 N N . SER A 1 94 ? 42.86900 -15.40200 40.37500 1.000 65.32491 466 SER A N 1
ATOM 616 C CA . SER A 1 94 ? 43.19800 -16.82000 40.41500 1.000 64.05856 466 SER A CA 1
ATOM 617 C C . SER A 1 94 ? 42.85700 -17.35500 41.79800 1.000 59.38327 466 SER A C 1
ATOM 618 O O . SER A 1 94 ? 43.27800 -16.78600 42.80900 1.000 62.30420 466 SER A O 1
ATOM 621 N N . ARG A 1 95 ? 42.09600 -18.44800 41.83800 1.000 56.94250 467 ARG A N 1
ATOM 622 C CA . ARG A 1 95 ? 41.49300 -18.93500 43.07200 1.000 50.51320 467 ARG A CA 1
ATOM 623 C C . ARG A 1 95 ? 42.20400 -20.16500 43.63000 1.000 47.05211 467 ARG A C 1
ATOM 624 O O . ARG A 1 95 ? 41.65700 -20.86000 44.49300 1.000 45.77184 467 ARG A O 1
ATOM 632 N N . VAL A 1 96 ? 43.41900 -20.44300 43.16500 1.000 49.92422 468 VAL A N 1
ATOM 633 C CA . VAL A 1 96 ? 44.31500 -21.37500 43.83800 1.000 47.99346 468 VAL A CA 1
ATOM 634 C C . VAL A 1 96 ? 45.55300 -20.61000 44.27600 1.000 53.53890 468 VAL A C 1
ATOM 635 O O . VAL A 1 96 ? 45.75800 -19.45100 43.91300 1.000 51.73113 468 VAL A O 1
ATOM 639 N N . SER A 1 97 ? 46.38400 -21.28500 45.06500 1.000 52.12258 469 SER A N 1
ATOM 640 C CA . SER A 1 97 ? 47.63800 -20.70400 45.51200 1.000 53.24348 469 SER A CA 1
ATOM 641 C C . SER A 1 97 ? 48.53500 -20.39600 44.32300 1.000 55.99967 469 SER A C 1
ATOM 642 O O . SER A 1 97 ? 48.50100 -21.07800 43.29300 1.000 51.38885 469 SER A O 1
ATOM 645 N N . ALA A 1 98 ? 49.35000 -19.35100 44.48300 1.000 60.99341 470 ALA A N 1
ATOM 646 C CA . ALA A 1 98 ? 50.32000 -18.98900 43.45800 1.000 62.52439 470 ALA A CA 1
ATOM 647 C C . ALA A 1 98 ? 51.18100 -20.18400 43.07200 1.000 62.41870 470 ALA A C 1
ATOM 648 O O . ALA A 1 98 ? 51.40800 -20.44200 41.88500 1.000 65.80657 470 ALA A O 1
ATOM 650 N N . SER A 1 99 ? 51.63500 -20.94900 44.07000 1.000 61.95581 471 SER A N 1
ATOM 651 C CA . SER A 1 99 ? 52.55800 -22.05200 43.81600 1.000 61.83764 471 SER A CA 1
ATOM 652 C C . SER A 1 99 ? 51.90000 -23.16000 43.00600 1.000 60.51020 471 SER A C 1
ATOM 653 O O . SER A 1 99 ? 52.49600 -23.68100 42.05600 1.000 63.16104 471 SER A O 1
ATOM 656 N N . LEU A 1 100 ? 50.67800 -23.55100 43.37900 1.000 60.74781 472 LEU A N 1
ATOM 657 C CA . LEU A 1 100 ? 49.94900 -24.53000 42.57800 1.000 59.44680 472 LEU A CA 1
ATOM 658 C C . LEU A 1 100 ? 49.58500 -23.96000 41.21600 1.000 63.16369 472 LEU A C 1
ATOM 659 O O . LEU A 1 100 ? 49.65300 -24.66900 40.20500 1.000 64.53050 472 LEU A O 1
ATOM 664 N N . ARG A 1 101 ? 49.17700 -22.68900 41.17100 1.000 62.52424 473 ARG A N 1
ATOM 665 C CA . ARG A 1 101 ? 49.00500 -22.00600 39.89400 1.000 66.49511 473 ARG A CA 1
ATOM 666 C C . ARG A 1 101 ? 50.28600 -22.07800 39.07700 1.000 69.98212 473 ARG A C 1
ATOM 667 O O . ARG A 1 101 ? 50.29500 -22.57700 37.94600 1.000 69.63009 473 ARG A O 1
ATOM 675 N N . SER A 1 102 ? 51.38200 -21.57900 39.65400 1.000 67.74159 474 SER A N 1
ATOM 676 C CA . SER A 1 102 ? 52.70600 -21.63100 39.05100 1.000 70.76609 474 SER A CA 1
ATOM 677 C C . SER A 1 102 ? 53.00800 -23.03900 38.56700 1.000 70.05596 474 SER A C 1
ATOM 678 O O . SER A 1 102 ? 53.51200 -23.22900 37.45500 1.000 70.42516 474 SER A O 1
ATOM 681 N N . ALA A 1 103 ? 52.67300 -24.03300 39.39500 1.000 68.85628 475 ALA A N 1
ATOM 682 C CA . ALA A 1 103 ? 53.01200 -25.41600 39.08000 1.000 70.06318 475 ALA A CA 1
ATOM 683 C C . ALA A 1 103 ? 52.21900 -25.94500 37.89400 1.000 70.83721 475 ALA A C 1
ATOM 684 O O . ALA A 1 103 ? 52.72700 -26.78500 37.14600 1.000 71.15031 475 ALA A O 1
ATOM 686 N N . ILE A 1 104 ? 50.98500 -25.47200 37.70600 1.000 74.32230 476 ILE A N 1
ATOM 687 C CA . ILE A 1 104 ? 50.12700 -26.00900 36.65200 1.000 74.17121 476 ILE A CA 1
ATOM 688 C C . ILE A 1 104 ? 50.51800 -25.47100 35.27700 1.000 74.27089 476 ILE A C 1
ATOM 689 O O . ILE A 1 104 ? 50.37700 -26.17300 34.26800 1.000 73.63375 476 ILE A O 1
ATOM 694 N N . GLN A 1 105 ? 51.01100 -24.23300 35.20500 1.000 76.33900 477 GLN A N 1
ATOM 695 C CA . GLN A 1 105 ? 51.37000 -23.66200 33.91000 1.000 81.64958 477 GLN A CA 1
ATOM 696 C C . GLN A 1 105 ? 52.62300 -24.32200 33.34300 1.000 82.31583 477 GLN A C 1
ATOM 697 O O . GLN A 1 105 ? 52.66800 -24.66200 32.15400 1.000 82.04313 477 GLN A O 1
ATOM 703 N N . LYS A 1 106 ? 53.65000 -24.51700 34.17900 1.000 80.36147 478 LYS A N 1
ATOM 704 C CA . LYS A 1 106 ? 54.81300 -25.30100 33.76500 1.000 76.62831 478 LYS A CA 1
ATOM 705 C C . LYS A 1 106 ? 54.45200 -26.77300 33.59300 1.000 69.05652 478 LYS A C 1
ATOM 706 O O . LYS A 1 106 ? 55.08800 -27.47500 32.80000 1.000 61.43065 478 LYS A O 1
ATOM 712 N N . SER A 1 107 ? 53.43200 -27.25200 34.31400 1.000 72.10288 479 SER A N 1
ATOM 713 C CA . SER A 1 107 ? 52.92100 -28.60000 34.07900 1.000 72.23377 479 SER A CA 1
ATOM 714 C C . SER A 1 107 ? 52.55200 -28.78200 32.61500 1.000 72.72729 479 SER A C 1
ATOM 715 O O . SER A 1 107 ? 53.10500 -29.63900 31.91800 1.000 58.38419 479 SER A O 1
ATOM 718 N N . GLY A 1 108 ? 51.63500 -27.95200 32.12800 1.000 85.13480 480 GLY A N 1
ATOM 719 C CA . GLY A 1 108 ? 51.06200 -28.15600 30.81700 1.000 89.15709 480 GLY A CA 1
ATOM 720 C C . GLY A 1 108 ? 49.78900 -28.96100 30.94200 1.000 91.13913 480 GLY A C 1
ATOM 721 O O . GLY A 1 108 ? 49.71300 -30.09800 30.46600 1.000 98.17822 480 GLY A O 1
ATOM 730 N N . VAL A 1 110 ? 45.21100 -28.29500 32.37000 1.000 66.11668 482 VAL A N 1
ATOM 731 C CA . VAL A 1 110 ? 44.14900 -27.31100 32.56900 1.000 59.63206 482 VAL A CA 1
ATOM 732 C C . VAL A 1 110 ? 43.45600 -27.56100 33.90200 1.000 49.05138 482 VAL A C 1
ATOM 733 O O . VAL A 1 110 ? 42.99900 -28.67700 34.17700 1.000 50.87188 482 VAL A O 1
ATOM 737 N N . LEU A 1 111 ? 43.35400 -26.50500 34.70300 1.000 47.88758 483 LEU A N 1
ATOM 738 C CA . LEU A 1 111 ? 42.70700 -26.51600 36.00500 1.000 47.00465 483 LEU A CA 1
ATOM 739 C C . LEU A 1 111 ? 41.42600 -25.69500 35.96800 1.000 48.02894 483 LEU A C 1
ATOM 740 O O . LEU A 1 111 ? 41.38500 -24.61900 35.36300 1.000 47.00783 483 LEU A O 1
ATOM 745 N N . LEU A 1 112 ? 40.38400 -26.20000 36.62500 1.000 43.50992 484 LEU A N 1
ATOM 746 C CA . LEU A 1 112 ? 39.20800 -25.40100 36.93100 1.000 41.00457 484 LEU A CA 1
ATOM 747 C C . LEU A 1 112 ? 39.37800 -24.79200 38.32300 1.000 42.45982 484 LEU A C 1
ATOM 748 O O . LEU A 1 112 ? 39.44600 -25.51400 39.32500 1.000 44.12168 484 LEU A O 1
ATOM 753 N N . ASP A 1 113 ? 39.47400 -23.45900 38.35900 1.000 41.81833 485 ASP A N 1
ATOM 754 C CA . ASP A 1 113 ? 39.60300 -22.67600 39.58900 1.000 43.34498 485 ASP A CA 1
ATOM 755 C C . ASP A 1 113 ? 38.48300 -22.93100 40.57800 1.000 37.53896 485 ASP A C 1
ATOM 756 O O . ASP A 1 113 ? 38.68100 -22.79000 41.78900 1.000 36.37422 485 ASP A O 1
ATOM 761 N N . ASP A 1 114 ? 37.28200 -23.19300 40.07700 1.000 32.41505 486 ASP A N 1
ATOM 762 C CA . ASP A 1 114 ? 36.07100 -22.98600 40.85700 1.000 35.06359 486 ASP A CA 1
ATOM 763 C C . ASP A 1 114 ? 34.92500 -23.77900 40.25400 1.000 36.40863 486 ASP A C 1
ATOM 764 O O . ASP A 1 114 ? 34.05800 -23.22800 39.56500 1.000 31.28011 486 ASP A O 1
ATOM 769 N N . PHE A 1 115 ? 34.93800 -25.08400 40.52000 1.000 31.15732 487 PHE A N 1
ATOM 770 C CA . PHE A 1 115 ? 33.92900 -25.98400 39.97400 1.000 33.77916 487 PHE A CA 1
ATOM 771 C C . PHE A 1 115 ? 32.52700 -25.57900 40.41200 1.000 31.42062 487 PHE A C 1
ATOM 772 O O . PHE A 1 115 ? 31.59100 -25.57400 39.60300 1.000 32.05173 487 PHE A O 1
ATOM 780 N N . GLY A 1 116 ? 32.37800 -25.19900 41.68500 1.000 33.37116 488 GLY A N 1
ATOM 781 C CA . GLY A 1 116 ? 31.07700 -24.79300 42.19600 1.000 31.17014 488 GLY A CA 1
ATOM 782 C C . GLY A 1 116 ? 30.47200 -23.61500 41.45100 1.000 36.13483 488 GLY A C 1
ATOM 783 O O . GLY A 1 116 ? 29.26200 -23.57400 41.22300 1.000 32.71859 488 GLY A O 1
ATOM 784 N N . ASP A 1 117 ? 31.30200 -22.63500 41.07600 1.000 34.04701 489 ASP A N 1
ATOM 785 C CA . ASP A 1 117 ? 30.81400 -21.49200 40.30300 1.000 33.12297 489 ASP A CA 1
ATOM 786 C C . ASP A 1 117 ? 30.18200 -21.94200 38.99200 1.000 32.67021 489 ASP A C 1
ATOM 787 O O . ASP A 1 117 ? 29.11600 -21.45300 38.60300 1.000 29.82138 489 ASP A O 1
ATOM 792 N N . ILE A 1 118 ? 30.82700 -22.87400 38.29500 1.000 30.24186 490 ILE A N 1
ATOM 793 C CA . ILE A 1 118 ? 30.31600 -23.31400 37.00500 1.000 29.77207 490 ILE A CA 1
ATOM 794 C C . ILE A 1 118 ? 29.00300 -24.07000 37.17400 1.000 33.78139 490 ILE A C 1
ATOM 795 O O . ILE A 1 118 ? 28.06200 -23.88500 36.38900 1.000 24.16687 490 ILE A O 1
ATOM 800 N N . VAL A 1 119 ? 28.89700 -24.90100 38.22000 1.000 30.19314 491 VAL A N 1
ATOM 801 C CA . VAL A 1 119 ? 27.64900 -25.62200 38.45900 1.000 30.75547 491 VAL A CA 1
ATOM 802 C C . VAL A 1 119 ? 26.50000 -24.64500 38.70600 1.000 28.72796 491 VAL A C 1
ATOM 803 O O . VAL A 1 119 ? 25.44000 -24.74600 38.08400 1.000 27.43572 491 VAL A O 1
ATOM 807 N N . LEU A 1 120 ? 26.69100 -23.69600 39.62600 1.000 28.44734 492 LEU A N 1
ATOM 808 C CA . LEU A 1 120 ? 25.62000 -22.78100 40.01400 1.000 27.46850 492 LEU A CA 1
ATOM 809 C C . LEU A 1 120 ? 25.19100 -21.89500 38.86100 1.000 26.24371 492 LEU A C 1
ATOM 810 O O . LEU A 1 120 ? 23.99800 -21.63700 38.67500 1.000 27.15866 492 LEU A O 1
ATOM 815 N N . LYS A 1 121 ? 26.14800 -21.39300 38.08700 1.000 24.04223 493 LYS A N 1
ATOM 816 C CA . LYS A 1 121 ? 25.77300 -20.58200 36.93900 1.000 24.63958 493 LYS A CA 1
ATOM 817 C C . LYS A 1 121 ? 25.09400 -21.42200 35.86400 1.000 25.44370 493 LYS A C 1
ATOM 818 O O . LYS A 1 121 ? 24.24700 -20.91100 35.13200 1.000 26.02469 493 LYS A O 1
ATOM 824 N N . THR A 1 122 ? 25.43500 -22.70400 35.76000 1.000 25.11227 494 THR A N 1
ATOM 825 C CA . THR A 1 122 ? 24.71400 -23.58500 34.83600 1.000 25.89796 494 THR A CA 1
ATOM 826 C C . THR A 1 122 ? 23.29800 -23.85800 35.33700 1.000 27.05279 494 THR A C 1
ATOM 827 O O . THR A 1 122 ? 22.32100 -23.73900 34.58000 1.000 26.97727 494 THR A O 1
ATOM 831 N N . ALA A 1 123 ? 23.16500 -24.20600 36.62100 1.000 24.59461 495 ALA A N 1
ATOM 832 C CA . ALA A 1 123 ? 21.84300 -24.42300 37.21200 1.000 28.49452 495 ALA A CA 1
ATOM 833 C C . ALA A 1 123 ? 20.94700 -23.20700 37.03400 1.000 29.76426 495 ALA A C 1
ATOM 834 O O . ALA A 1 123 ? 19.72800 -23.33700 36.86400 1.000 30.41066 495 ALA A O 1
ATOM 836 N N . ASP A 1 124 ? 21.53800 -22.01300 37.08100 1.000 27.17369 496 ASP A N 1
ATOM 837 C CA . ASP A 1 124 ? 20.76500 -20.78100 36.96900 1.000 28.80957 496 ASP A CA 1
ATOM 838 C C . ASP A 1 124 ? 20.24800 -20.57400 35.55100 1.000 28.32221 496 ASP A C 1
ATOM 839 O O . ASP A 1 124 ? 19.05800 -20.32900 35.34200 1.000 31.33908 496 ASP A O 1
ATOM 844 N N . LEU A 1 125 ? 21.13200 -20.66100 34.56000 1.000 25.77006 497 LEU A N 1
ATOM 845 C CA . LEU A 1 125 ? 20.70900 -20.52000 33.17400 1.000 24.48578 497 LEU A CA 1
ATOM 846 C C . LEU A 1 125 ? 19.81600 -21.67900 32.76000 1.000 31.07201 497 LEU A C 1
ATOM 847 O O . LEU A 1 125 ? 18.75700 -21.48700 32.15100 1.000 26.62375 497 LEU A O 1
ATOM 852 N N . CYS A 1 126 ? 20.22400 -22.88600 33.11000 1.000 25.44046 498 CYS A N 1
ATOM 853 C CA . CYS A 1 126 ? 19.60500 -24.11900 32.64400 1.000 28.58121 498 CYS A CA 1
ATOM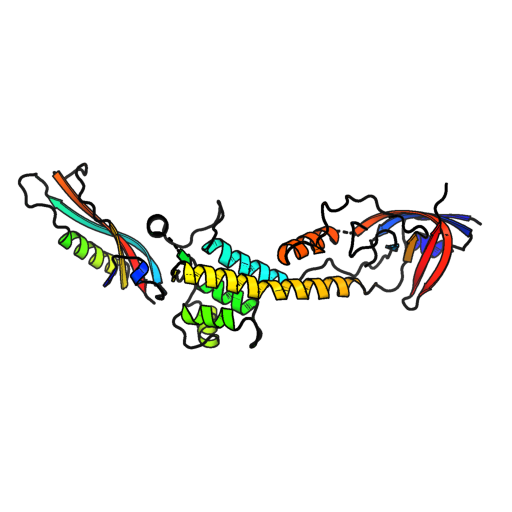 854 C C . CYS A 1 126 ? 18.65800 -24.67700 33.71000 1.000 29.46287 498 CYS A C 1
ATOM 855 O O . CYS A 1 126 ? 18.76100 -25.81500 34.15300 1.000 27.66706 498 CYS A O 1
ATOM 858 N N . SER A 1 127 ? 17.71300 -23.84100 34.14600 1.000 31.83882 499 SER A N 1
ATOM 859 C CA . SER A 1 127 ? 16.88900 -24.23500 35.28300 1.000 32.17182 499 SER A CA 1
ATOM 860 C C . SER A 1 127 ? 15.85400 -25.28800 34.90500 1.000 39.09739 499 SER A C 1
ATOM 861 O O . SER A 1 127 ? 15.42300 -26.05600 35.76900 1.000 37.80165 499 SER A O 1
ATOM 864 N N . ALA A 1 128 ? 15.45600 -25.35600 33.63500 1.000 30.67689 500 ALA A N 1
ATOM 865 C CA . ALA A 1 128 ? 14.47400 -26.35100 33.22200 1.000 32.95326 500 ALA A CA 1
ATOM 866 C C . ALA A 1 128 ? 15.09300 -27.75000 33.16700 1.000 34.73559 500 ALA A C 1
ATOM 867 O O . ALA A 1 128 ? 16.28400 -27.91500 32.90000 1.000 33.55411 500 ALA A O 1
ATOM 869 N N . LYS A 1 129 ? 14.25900 -28.77100 33.41400 1.000 39.38899 501 LYS A N 1
ATOM 870 C CA . LYS A 1 129 ? 14.74900 -30.15000 33.44000 1.000 38.98844 501 LYS A CA 1
ATOM 871 C C . LYS A 1 129 ? 15.41800 -30.53600 32.12700 1.000 37.46246 501 LYS A C 1
ATOM 872 O O . LYS A 1 129 ? 16.39800 -31.29300 32.11700 1.000 34.15305 501 LYS A O 1
ATOM 878 N N . ASP A 1 130 ? 14.90200 -30.02200 31.01400 1.000 37.29434 502 ASP A N 1
ATOM 879 C CA . ASP A 1 130 ? 15.31400 -30.41900 29.67400 1.000 36.51626 502 ASP A CA 1
ATOM 880 C C . ASP A 1 130 ? 16.41400 -29.54200 29.08800 1.000 31.13785 502 ASP A C 1
ATOM 881 O O . ASP A 1 130 ? 16.97900 -29.90600 28.05000 1.000 33.39951 502 ASP A O 1
ATOM 886 N N . ASP A 1 131 ? 16.72800 -28.40600 29.71000 1.000 31.58753 503 ASP A N 1
ATOM 887 C CA . ASP A 1 131 ? 17.77900 -27.52700 29.21100 1.000 33.86412 503 ASP A CA 1
ATOM 888 C C . ASP A 1 131 ? 19.17100 -28.08100 29.48500 1.000 30.46173 503 ASP A C 1
ATOM 889 O O . ASP A 1 131 ? 19.45400 -28.56200 30.58200 1.000 28.20262 503 ASP A O 1
ATOM 894 N N . CYS A 1 132 ? 20.04400 -27.98600 28.47500 1.000 27.35551 504 CYS A N 1
ATOM 895 C CA . CYS A 1 132 ? 21.49600 -28.19700 28.62300 1.000 28.02564 504 CYS A CA 1
ATOM 896 C C . CYS A 1 132 ? 21.84400 -29.55400 29.21900 1.000 30.13694 504 CYS A C 1
ATOM 897 O O . CYS A 1 132 ? 22.71300 -29.66200 30.08300 1.000 26.58819 504 CYS A O 1
ATOM 900 N N . VAL A 1 133 ? 21.20200 -30.61200 28.72900 1.000 28.71343 505 VAL A N 1
ATOM 901 C CA . VAL A 1 133 ? 21.39900 -31.92200 29.33400 1.000 29.60812 505 VAL A CA 1
ATOM 902 C C . VAL A 1 133 ? 22.84000 -32.40000 29.14700 1.000 28.04352 505 VAL A C 1
ATOM 903 O O . VAL A 1 133 ? 23.42300 -33.02400 30.04200 1.000 34.38069 505 VAL A O 1
ATOM 907 N N . ARG A 1 134 ? 23.43600 -32.13000 27.98400 1.000 25.19387 506 ARG A N 1
ATOM 908 C CA . ARG A 1 134 ? 24.78900 -32.62500 27.75600 1.000 29.55316 506 ARG A CA 1
ATOM 909 C C . ARG A 1 134 ? 25.78700 -31.92100 28.66600 1.000 32.07974 506 ARG A C 1
ATOM 910 O O . ARG A 1 134 ? 26.70900 -32.55000 29.20200 1.000 28.18769 506 ARG A O 1
ATOM 918 N N . LEU A 1 135 ? 25.62300 -30.61400 28.83600 1.000 28.38362 507 LEU A N 1
ATOM 919 C CA . LEU A 1 135 ? 26.50000 -29.87400 29.74100 1.000 26.91673 507 LEU A CA 1
ATOM 920 C C . LEU A 1 135 ? 26.33700 -30.36400 31.17100 1.000 23.58998 507 LEU A C 1
ATOM 921 O O . LEU A 1 135 ? 27.31900 -30.47200 31.91800 1.000 28.84960 507 LEU A O 1
ATOM 926 N N . LYS A 1 136 ? 25.10200 -30.67000 31.56700 1.000 27.89696 508 LYS A N 1
ATOM 927 C CA . LYS A 1 136 ? 24.85100 -31.17200 32.91300 1.000 30.41969 508 LYS A CA 1
ATOM 928 C C . LYS A 1 136 ? 25.52500 -32.51700 33.12900 1.000 34.03992 508 LYS A C 1
ATOM 929 O O . LYS A 1 136 ? 26.14500 -32.74800 34.17600 1.000 32.66246 508 LYS A O 1
ATOM 935 N N . ASN A 1 137 ? 25.41300 -33.41500 32.14500 1.000 32.77505 509 ASN A N 1
ATOM 936 C CA . ASN A 1 137 ? 26.09400 -34.70100 32.23600 1.000 36.98758 509 ASN A CA 1
ATOM 937 C C . ASN A 1 137 ? 27.60300 -34.51100 32.31400 1.000 32.71228 509 ASN A C 1
ATOM 938 O O . ASN A 1 137 ? 28.27700 -35.20000 33.08300 1.000 33.61379 509 ASN A O 1
ATOM 943 N N . ALA A 1 138 ? 28.15500 -33.57500 31.53000 1.000 30.24958 510 ALA A N 1
ATOM 944 C CA . ALA A 1 138 ? 29.59500 -33.33800 31.59800 1.000 34.74783 510 ALA A CA 1
ATOM 945 C C . ALA A 1 138 ? 29.99900 -32.86800 32.98400 1.000 32.63417 510 ALA A C 1
ATOM 946 O O . ALA A 1 138 ? 31.01500 -33.31400 33.52100 1.000 37.27313 510 ALA A O 1
ATOM 948 N N . LEU A 1 139 ? 29.20200 -31.98800 33.59500 1.000 31.17224 511 LEU A N 1
ATOM 949 C CA . LEU A 1 139 ? 29.53300 -31.52600 34.94300 1.000 36.06513 511 LEU A CA 1
ATOM 950 C C . LEU A 1 139 ? 29.38800 -32.64900 35.96700 1.000 36.91756 511 LEU A C 1
ATOM 951 O O . LEU A 1 139 ? 30.22500 -32.78100 36.86600 1.000 30.43376 511 LEU A O 1
ATOM 956 N N . VAL A 1 140 ? 28.33500 -33.46700 35.85400 1.000 35.23878 512 VAL A N 1
ATOM 957 C CA . VAL A 1 140 ? 28.15800 -34.59100 36.77900 1.000 38.88414 512 VAL A CA 1
ATOM 958 C C . VAL A 1 140 ? 29.37200 -35.51400 36.74700 1.000 36.26910 512 VAL A C 1
ATOM 959 O O . VAL A 1 140 ? 29.81000 -36.04300 37.78400 1.000 36.61664 512 VAL A O 1
ATOM 963 N N . ASN A 1 141 ? 29.95300 -35.70500 35.56100 1.000 36.59501 513 ASN A N 1
ATOM 964 C CA . ASN A 1 141 ? 31.07500 -36.63100 35.43400 1.000 39.82651 513 ASN A CA 1
ATOM 965 C C . ASN A 1 141 ? 32.34200 -36.08100 36.06800 1.000 42.85729 513 ASN A C 1
ATOM 966 O O . ASN A 1 141 ? 33.18100 -36.85500 36.53100 1.000 44.45626 513 ASN A O 1
ATOM 971 N N . LEU A 1 142 ? 32.50900 -34.75900 36.07900 1.000 39.89224 514 LEU A N 1
ATOM 972 C CA . LEU A 1 142 ? 33.66000 -34.15500 36.74800 1.000 36.27770 514 LEU A CA 1
ATOM 973 C C . LEU A 1 142 ? 33.51300 -34.18500 38.25900 1.000 33.51937 514 LEU A C 1
ATOM 974 O O . LEU A 1 142 ? 34.51100 -34.31600 38.97500 1.000 45.44111 514 LEU A O 1
ATOM 979 N N . GLY A 1 143 ? 32.29200 -34.03600 38.76400 1.000 29.56360 515 GLY A N 1
ATOM 980 C CA . GLY A 1 143 ? 32.04400 -34.06200 40.18700 1.000 32.62874 515 GLY A CA 1
ATOM 981 C C . GLY A 1 143 ? 31.81300 -35.47400 40.70600 1.000 41.73248 515 GLY A C 1
ATOM 982 O O . GLY A 1 143 ? 31.86900 -36.46600 39.98100 1.000 40.75623 515 GLY A O 1
ATOM 983 N N . ASN A 1 144 ? 31.54700 -35.55500 42.00500 1.000 41.61492 516 ASN A N 1
ATOM 984 C CA . ASN A 1 144 ? 31.43000 -36.84100 42.67700 1.000 46.85476 516 ASN A CA 1
ATOM 985 C C . ASN A 1 144 ? 29.98300 -37.18600 42.99600 1.000 49.66617 516 ASN A C 1
ATOM 986 O O . ASN A 1 144 ? 29.72900 -38.17000 43.69400 1.000 43.04635 516 ASN A O 1
ATOM 991 N N . SER A 1 145 ? 29.03300 -36.40400 42.50000 1.000 47.41730 517 SER A N 1
ATOM 992 C CA . SER A 1 145 ? 27.62600 -36.63200 42.78500 1.000 45.11226 517 SER A CA 1
ATOM 993 C C . SER A 1 145 ? 27.04200 -37.65500 41.81700 1.000 44.41429 517 SER A C 1
ATOM 994 O O . SER A 1 145 ? 27.55300 -37.87100 40.71400 1.000 46.61548 517 SER A O 1
ATOM 997 N N . LYS A 1 146 ? 25.96700 -38.30600 42.26500 1.000 46.02719 518 LYS A N 1
ATOM 998 C CA . LYS A 1 146 ? 25.26300 -39.30900 41.47600 1.000 52.86293 518 LYS A CA 1
ATOM 999 C C . LYS A 1 146 ? 24.71800 -38.71100 40.18600 1.000 47.17300 518 LYS A C 1
ATOM 1000 O O . LYS A 1 146 ? 25.22300 -39.01700 39.10200 1.000 44.16304 518 LYS A O 1
ATOM 1006 N N . ASP A 1 147 ? 23.69800 -37.86200 40.28800 1.000 52.91745 519 ASP A N 1
ATOM 1007 C CA . ASP A 1 147 ? 23.06700 -37.22600 39.13400 1.000 46.14707 519 ASP A CA 1
ATOM 1008 C C . ASP A 1 147 ? 23.13100 -35.70100 39.26800 1.000 45.39720 519 ASP A C 1
ATOM 1009 O O . ASP A 1 147 ? 23.67500 -35.16200 40.23400 1.000 43.77390 519 ASP A O 1
ATOM 1014 N N . TRP A 1 148 ? 22.56700 -35.00600 38.27500 1.000 42.79871 520 TRP A N 1
ATOM 1015 C CA . TRP A 1 148 ? 22.65000 -33.54700 38.24700 1.000 39.77803 520 TRP A CA 1
ATOM 1016 C C . TRP A 1 148 ? 21.97900 -32.93000 39.46300 1.000 38.54180 520 TRP A C 1
ATOM 1017 O O . TRP A 1 148 ? 22.52900 -32.01800 40.08800 1.000 37.80536 520 TRP A O 1
ATOM 1028 N N . ASP A 1 149 ? 20.79600 -33.42500 39.82400 1.000 40.44114 521 ASP A N 1
ATOM 1029 C CA . ASP A 1 149 ? 20.07300 -32.83200 40.94100 1.000 42.34520 521 ASP A CA 1
ATOM 1030 C C . ASP A 1 149 ? 20.83300 -33.01000 42.24800 1.000 42.20478 521 ASP A C 1
ATOM 1031 O O . ASP A 1 149 ? 20.82900 -32.11300 43.09800 1.000 45.04220 521 ASP A O 1
ATOM 1036 N N . ALA A 1 150 ? 21.49900 -34.15700 42.42300 1.000 42.11663 522 ALA A N 1
ATOM 1037 C CA . ALA A 1 150 ? 22.35000 -34.35400 43.59300 1.000 44.75328 522 ALA A CA 1
ATOM 1038 C C . ALA A 1 150 ? 23.51500 -33.36800 43.60500 1.000 41.52334 522 ALA A C 1
ATOM 1039 O O . ALA A 1 150 ? 23.87800 -32.83700 44.65900 1.000 37.21151 522 ALA A O 1
ATOM 1041 N N . LEU A 1 151 ? 24.11200 -33.11300 42.43700 1.000 43.36765 523 LEU A N 1
ATOM 1042 C CA . LEU A 1 151 ? 25.19900 -32.14200 42.34000 1.000 36.56225 523 LEU A CA 1
ATOM 1043 C C . LEU A 1 151 ? 24.71600 -30.72900 42.65000 1.000 37.29192 523 LEU A C 1
ATOM 1044 O O . LEU A 1 151 ? 25.37600 -29.99400 43.39400 1.000 34.53647 523 LEU A O 1
ATOM 1049 N N . VAL A 1 152 ? 23.56700 -30.33000 42.08800 1.000 31.55482 524 VAL A N 1
ATOM 1050 C CA . VAL A 1 152 ? 23.01400 -29.01100 42.36500 1.000 35.49341 524 VAL A CA 1
ATOM 1051 C C . VAL A 1 152 ? 22.67800 -28.85100 43.83800 1.000 37.84736 524 VAL A C 1
ATOM 1052 O O . VAL A 1 152 ? 22.80800 -27.75200 44.39400 1.000 37.91091 524 VAL A O 1
ATOM 1056 N N . LYS A 1 153 ? 22.23800 -29.92200 44.49800 1.000 35.35057 525 LYS A N 1
ATOM 1057 C CA . LYS A 1 153 ? 21.96900 -29.81800 45.92800 1.000 42.59146 525 LYS A CA 1
ATOM 1058 C C . LYS A 1 153 ? 23.24500 -29.49200 46.69500 1.000 38.74843 525 LYS A C 1
ATOM 1059 O O . LYS A 1 153 ? 23.27800 -28.54600 47.49000 1.000 41.29748 525 LYS A O 1
ATOM 1065 N N . ARG A 1 154 ? 24.31900 -30.24600 46.44400 1.000 37.56578 526 ARG A N 1
ATOM 1066 C CA . ARG A 1 154 ? 25.59400 -29.93500 47.09000 1.000 39.83716 526 ARG A CA 1
ATOM 1067 C C . ARG A 1 154 ? 26.07400 -28.53900 46.72300 1.000 43.08638 526 ARG A C 1
ATOM 1068 O O . ARG A 1 154 ? 26.67700 -27.84200 47.55000 1.000 43.76545 526 ARG A O 1
ATOM 1076 N N . ALA A 1 155 ? 25.80600 -28.10200 45.48900 1.000 38.25756 527 ALA A N 1
ATOM 1077 C CA . ALA A 1 155 ? 26.19700 -26.75400 45.10600 1.000 41.25657 527 ALA A CA 1
ATOM 1078 C C . ALA A 1 155 ? 25.41900 -25.73000 45.91400 1.000 39.31537 527 ALA A C 1
ATOM 1079 O O . ALA A 1 155 ? 25.99300 -24.77200 46.44400 1.000 42.89577 527 ALA A O 1
ATOM 1081 N N . ASN A 1 156 ? 24.10400 -25.93300 46.03000 1.000 41.31350 528 ASN A N 1
ATOM 1082 C CA . ASN A 1 156 ? 23.27000 -25.02900 46.81000 1.000 42.04898 528 ASN A CA 1
ATOM 1083 C C . ASN A 1 156 ? 23.58900 -25.12500 48.28700 1.000 46.37408 528 ASN A C 1
ATOM 1084 O O . ASN A 1 156 ? 23.39400 -24.15200 49.02300 1.000 51.49294 528 ASN A O 1
ATOM 1089 N N . ALA A 1 157 ? 24.05000 -26.29500 48.73800 1.000 47.40647 529 ALA A N 1
ATOM 1090 C CA . ALA A 1 157 ? 24.52400 -26.46200 50.10400 1.000 48.06998 529 ALA A CA 1
ATOM 1091 C C . ALA A 1 157 ? 25.86000 -25.78200 50.34200 1.000 48.27199 529 ALA A C 1
ATOM 1092 O O . ALA A 1 157 ? 26.26500 -25.65100 51.50000 1.000 54.49686 529 ALA A O 1
ATOM 1094 N N . GLY A 1 158 ? 26.55200 -25.36100 49.28600 1.000 47.08287 530 GLY A N 1
ATOM 1095 C CA . GLY A 1 158 ? 27.84200 -24.72000 49.41200 1.000 49.43148 530 GLY A CA 1
ATOM 1096 C C . GLY A 1 158 ? 29.03300 -25.66000 49.46900 1.000 49.25159 530 GLY A C 1
ATOM 1097 O O . GLY A 1 158 ? 30.16400 -25.19100 49.65500 1.000 51.80100 530 GLY A O 1
ATOM 1098 N N . LYS A 1 159 ? 28.82200 -26.96400 49.29100 1.000 48.40868 531 LYS A N 1
ATOM 1099 C CA . LYS A 1 159 ? 29.90200 -27.93300 49.41700 1.000 48.75390 531 LYS A CA 1
ATOM 1100 C C . LYS A 1 159 ? 30.91700 -27.86300 48.28200 1.000 48.73365 531 LYS A C 1
ATOM 1101 O O . LYS A 1 159 ? 31.94200 -28.54500 48.35900 1.000 47.85601 531 LYS A O 1
ATOM 1107 N N . LEU A 1 160 ? 30.66600 -27.08600 47.22900 1.000 45.02175 532 LEU A N 1
ATOM 1108 C CA . LEU A 1 160 ? 31.55800 -27.06400 46.07600 1.000 43.52017 532 LEU A CA 1
ATOM 1109 C C . LEU A 1 160 ? 32.25100 -25.72700 45.87800 1.000 42.58245 532 LEU A C 1
ATOM 1110 O O . LEU A 1 160 ? 32.91500 -25.53600 44.85600 1.000 39.64351 532 LEU A O 1
ATOM 1115 N N . ASP A 1 161 ? 32.09200 -24.78400 46.79900 1.000 48.27040 533 ASP A N 1
ATOM 1116 C CA . ASP A 1 161 ? 32.63800 -23.44900 46.57300 1.000 54.92614 533 ASP A CA 1
ATOM 1117 C C . ASP A 1 161 ? 34.16000 -23.49900 46.64500 1.000 50.46397 533 ASP A C 1
ATOM 1118 O O . ASP A 1 161 ? 34.72800 -23.92200 47.65900 1.000 51.06876 533 ASP A O 1
ATOM 1123 N N . GLY A 1 162 ? 34.81900 -23.10400 45.55500 1.000 45.31573 534 GLY A N 1
ATOM 1124 C CA . GLY A 1 162 ? 36.26700 -23.12300 45.49700 1.000 48.17806 534 GLY A CA 1
ATOM 1125 C C . GLY A 1 162 ? 36.90500 -24.49100 45.36700 1.000 48.50552 534 GLY A C 1
ATOM 1126 O O . GLY A 1 162 ? 38.13900 -24.57900 45.38900 1.000 46.28590 534 GLY A O 1
ATOM 1127 N N . VAL A 1 163 ? 36.11200 -25.56200 45.26200 1.000 47.62556 535 VAL A N 1
ATOM 1128 C CA . VAL A 1 163 ? 36.64700 -26.86100 44.87700 1.000 40.85569 535 VAL A CA 1
ATOM 1129 C C . VAL A 1 163 ? 37.27400 -26.75300 43.49700 1.000 40.01959 535 VAL A C 1
ATOM 1130 O O . VAL A 1 163 ? 36.73600 -26.09200 42.59700 1.000 38.84885 535 VAL A O 1
ATOM 1134 N N . ASN A 1 164 ? 38.46500 -27.32900 43.32200 1.000 33.55227 536 ASN A N 1
ATOM 1135 C CA . ASN A 1 164 ? 39.12500 -27.33800 42.02500 1.000 33.88621 536 ASN A CA 1
ATOM 1136 C C . ASN A 1 164 ? 39.01400 -28.70900 41.35900 1.000 34.91136 536 ASN A C 1
ATOM 1137 O O . ASN A 1 164 ? 38.88800 -29.72000 42.03300 1.000 34.89936 536 ASN A O 1
ATOM 1142 N N . VAL A 1 165 ? 38.98200 -28.72700 40.02800 1.000 34.03102 537 VAL A N 1
ATOM 1143 C CA . VAL A 1 165 ? 38.94700 -29.95300 39.24200 1.000 38.55620 537 VAL A CA 1
ATOM 1144 C C . VAL A 1 165 ? 40.00600 -29.84200 38.15800 1.000 40.19972 537 VAL A C 1
ATOM 1145 O O . VAL A 1 165 ? 40.11200 -28.81400 37.48200 1.000 41.79937 537 VAL A O 1
ATOM 1149 N N . LEU A 1 166 ? 40.79000 -30.89100 38.00700 1.000 37.73915 538 LEU A N 1
ATOM 1150 C CA . LEU A 1 166 ? 41.82400 -30.99200 36.99000 1.000 40.09150 538 LEU A CA 1
ATOM 1151 C C . LEU A 1 166 ? 41.29200 -31.88600 35.88300 1.000 42.46317 538 LEU A C 1
ATOM 1152 O O . LEU A 1 166 ? 40.73000 -32.95000 36.15900 1.000 43.75855 538 LEU A O 1
ATOM 1157 N N . LEU A 1 167 ? 41.44600 -31.45100 34.64300 1.000 41.15322 539 LEU A N 1
ATOM 1158 C CA . LEU A 1 167 ? 40.98600 -32.24800 33.52100 1.000 39.79767 539 LEU A CA 1
ATOM 1159 C C . LEU A 1 167 ? 41.96900 -32.07300 32.37400 1.000 41.58815 539 LEU A C 1
ATOM 1160 O O . LEU A 1 167 ? 42.73700 -31.10400 32.32900 1.000 41.23919 539 LEU A O 1
ATOM 1165 N N . ARG A 1 168 ? 41.98800 -33.06200 31.47200 1.000 43.93131 540 ARG A N 1
ATOM 1166 C CA . ARG A 1 168 ? 42.97800 -32.89500 30.42400 1.000 50.59288 540 ARG A CA 1
ATOM 1167 C C . ARG A 1 168 ? 42.41600 -32.06700 29.27200 1.000 52.19647 540 ARG A C 1
ATOM 1168 O O . ARG A 1 168 ? 41.19900 -32.04500 29.04900 1.000 46.11378 540 ARG A O 1
ATOM 1176 N N . PRO A 1 169 ? 43.30100 -31.39300 28.51900 1.000 53.40351 541 PRO A N 1
ATOM 1177 C CA . PRO A 1 169 ? 42.83200 -30.43000 27.50700 1.000 51.41111 541 PRO A CA 1
ATOM 1178 C C . PRO A 1 169 ? 41.71400 -30.93400 26.60600 1.000 48.98052 541 PRO A C 1
ATOM 1179 O O . PRO A 1 169 ? 40.84500 -30.13900 26.23500 1.000 49.25951 541 PRO A O 1
ATOM 1183 N N . VAL A 1 170 ? 41.69300 -32.22000 26.25100 1.000 44.28067 542 VAL A N 1
ATOM 1184 C CA . VAL A 1 170 ? 40.61700 -32.70400 25.38800 1.000 52.34239 542 VAL A CA 1
ATOM 1185 C C . VAL A 1 170 ? 39.27000 -32.56000 26.08600 1.000 50.61495 542 VAL A C 1
ATOM 1186 O O . VAL A 1 170 ? 38.26900 -32.19300 25.45900 1.000 45.61295 542 VAL A O 1
ATOM 1190 N N . SER A 1 171 ? 39.22300 -32.83500 27.39300 1.000 47.71711 543 SER A N 1
ATOM 1191 C CA . SER A 1 171 ? 37.97500 -32.63700 28.12300 1.000 49.39023 543 SER A CA 1
ATOM 1192 C C . SER A 1 171 ? 37.68100 -31.16100 28.33500 1.000 45.24922 543 SER A C 1
ATOM 1193 O O . SER A 1 171 ? 36.51000 -30.76900 28.36900 1.000 39.48758 543 SER A O 1
ATOM 1196 N N . ALA A 1 172 ? 38.72500 -30.33900 28.48200 1.000 43.35184 544 ALA A N 1
ATOM 1197 C CA . ALA A 1 172 ? 38.54100 -28.90600 28.68200 1.000 44.30868 544 ALA A CA 1
ATOM 1198 C C . ALA A 1 172 ? 38.01100 -28.24200 27.42400 1.000 47.75671 544 ALA A C 1
ATOM 1199 O O . ALA A 1 172 ? 37.23300 -27.28300 27.50200 1.000 42.93847 544 ALA A O 1
ATOM 1201 N N . GLU A 1 173 ? 38.42800 -28.72800 26.25300 1.000 48.10244 545 GLU A N 1
ATOM 1202 C CA . GLU A 1 173 ? 37.90800 -28.17500 25.01000 1.000 48.13260 545 GLU A CA 1
ATOM 1203 C C . GLU A 1 173 ? 36.51000 -28.70100 24.71800 1.000 45.02126 545 GLU A C 1
ATOM 1204 O O . GLU A 1 173 ? 35.65200 -27.95200 24.24100 1.000 44.90846 545 GLU A O 1
ATOM 1210 N N . SER A 1 174 ? 36.25600 -29.98100 25.00600 1.000 43.45031 546 SER A N 1
ATOM 1211 C CA . SER A 1 174 ? 34.88200 -30.46600 24.97500 1.000 45.63335 546 SER A CA 1
ATOM 1212 C C . SER A 1 174 ? 33.99400 -29.64600 25.91000 1.000 40.93843 546 SER A C 1
ATOM 1213 O O . SER A 1 174 ? 32.84900 -29.33100 25.57500 1.000 35.46551 546 SER A O 1
ATOM 1216 N N . LEU A 1 175 ? 34.51800 -29.26200 27.07800 1.000 37.30289 547 LEU A N 1
ATOM 1217 C CA . LEU A 1 175 ? 33.71700 -28.48600 28.02000 1.000 36.84706 547 LEU A CA 1
ATOM 1218 C C . LEU A 1 175 ? 33.48800 -27.06800 27.51000 1.000 34.36610 547 LEU A C 1
ATOM 1219 O O . LEU A 1 175 ? 32.35300 -26.57900 27.49800 1.000 35.68420 547 LEU A O 1
ATOM 1224 N N . ASP A 1 176 ? 34.56000 -26.39600 27.08200 1.000 35.20349 548 ASP A N 1
ATOM 1225 C CA . ASP A 1 176 ? 34.42800 -25.04600 26.53500 1.000 39.80718 548 ASP A CA 1
ATOM 1226 C C . ASP A 1 176 ? 33.43500 -25.01400 25.37700 1.000 37.20180 548 ASP A C 1
ATOM 1227 O O . ASP A 1 176 ? 32.60800 -24.10200 25.28600 1.000 36.15128 548 ASP A O 1
ATOM 1232 N N . ASN A 1 177 ? 33.47200 -26.02400 24.50200 1.000 39.78580 549 ASN A N 1
ATOM 1233 C CA . ASN A 1 177 ? 32.56300 -26.06700 23.35800 1.000 40.23845 549 ASN A CA 1
ATOM 1234 C C . ASN A 1 177 ? 31.12900 -26.40500 23.76000 1.000 37.57640 549 ASN A C 1
ATOM 1235 O O . ASN A 1 177 ? 30.18500 -25.87700 23.16200 1.000 35.49435 549 ASN A O 1
ATOM 1240 N N . LEU A 1 178 ? 30.95100 -27.28100 24.75100 1.000 31.85931 550 LEU A N 1
ATOM 1241 C CA . LEU A 1 178 ? 29.62400 -27.57200 25.29000 1.000 29.60114 550 LEU A CA 1
ATOM 1242 C C . LEU A 1 178 ? 28.96300 -26.31000 25.83200 1.000 30.70480 550 LEU A C 1
ATOM 1243 O O . LEU A 1 178 ? 27.78200 -26.03700 25.57000 1.000 25.92108 550 LEU A O 1
ATOM 1248 N N . VAL A 1 179 ? 29.71800 -25.52300 26.59200 1.000 27.81607 551 VAL A N 1
ATOM 1249 C CA . VAL A 1 179 ? 29.18700 -24.27800 27.13100 1.000 29.70659 551 VAL A CA 1
ATOM 1250 C C . VAL A 1 179 ? 28.84300 -23.32000 26.00100 1.000 27.21588 551 VAL A C 1
ATOM 1251 O O . VAL A 1 179 ? 27.75900 -22.73900 25.96700 1.000 29.04464 551 VAL A O 1
ATOM 1255 N N . ALA A 1 180 ? 29.75900 -23.15900 25.05000 1.000 27.71064 552 ALA A N 1
ATOM 1256 C CA . ALA A 1 180 ? 29.48800 -22.31100 23.89700 1.000 29.84786 552 ALA A CA 1
ATOM 1257 C C . ALA A 1 180 ? 28.20000 -22.71500 23.19100 1.000 29.29680 552 ALA A C 1
ATOM 1258 O O . ALA A 1 180 ? 27.39900 -21.85600 22.80800 1.000 29.03400 552 ALA A O 1
ATOM 1260 N N . THR A 1 181 ? 27.97100 -24.01500 23.01700 1.000 26.31151 553 THR A N 1
ATOM 1261 C CA . THR A 1 181 ? 26.78800 -24.44500 22.28800 1.000 28.61251 553 THR A CA 1
ATOM 1262 C C . THR A 1 181 ? 25.54600 -24.48600 23.16600 1.000 26.46427 553 THR A C 1
ATOM 1263 O O . THR A 1 181 ? 24.43400 -24.47900 22.63800 1.000 26.12054 553 THR A O 1
ATOM 1267 N N . SER A 1 182 ? 25.69800 -24.47100 24.48800 1.000 21.32480 554 SER A N 1
ATOM 1268 C CA . SER A 1 182 ? 24.52500 -24.40800 25.36000 1.000 24.81458 554 SER A CA 1
ATOM 1269 C C . SER A 1 182 ? 24.02600 -22.98600 25.57700 1.000 24.95125 554 SER A C 1
ATOM 1270 O O . SER A 1 182 ? 22.81200 -22.77100 25.66600 1.000 25.86222 554 SER A O 1
ATOM 1273 N N . THR A 1 183 ? 24.94000 -22.01400 25.71800 1.000 25.28321 555 THR A N 1
ATOM 1274 C CA . THR A 1 183 ? 24.53600 -20.62700 25.96000 1.000 23.64728 555 THR A CA 1
ATOM 1275 C C . THR A 1 183 ? 23.97000 -19.96800 24.71500 1.000 21.30678 555 THR A C 1
ATOM 1276 O O . THR A 1 183 ? 23.00800 -19.21100 24.80400 1.000 22.91635 555 THR A O 1
ATOM 1280 N N . ALA A 1 184 ? 24.56400 -20.23100 23.55400 1.000 19.39704 556 ALA A N 1
ATOM 1281 C CA . ALA A 1 184 ? 24.24200 -19.45900 22.36500 1.000 21.49908 556 ALA A CA 1
ATOM 1282 C C . ALA A 1 184 ? 22.77300 -19.52500 21.96200 1.000 27.43147 556 ALA A C 1
ATOM 1283 O O . ALA A 1 184 ? 22.22600 -18.46400 21.60000 1.000 22.59738 556 ALA A O 1
ATOM 1285 N N . PRO A 1 185 ? 22.07100 -20.67700 22.00400 1.000 24.73494 557 PRO A N 1
ATOM 1286 C CA . PRO A 1 185 ? 20.65200 -20.65100 21.58700 1.000 24.99795 557 PRO A CA 1
ATOM 1287 C C . PRO A 1 185 ? 19.76500 -19.79700 22.48300 1.000 25.78520 557 PRO A C 1
ATOM 1288 O O . PRO A 1 185 ? 18.77300 -19.23900 21.99800 1.000 24.32259 557 PRO A O 1
ATOM 1292 N N . PHE A 1 186 ? 20.07000 -19.70600 23.78000 1.000 22.93933 558 PHE A N 1
ATOM 1293 C CA . PHE A 1 186 ? 19.32800 -18.79800 24.65200 1.000 25.49823 558 PHE A CA 1
ATOM 1294 C C . PHE A 1 186 ? 19.42600 -17.36400 24.14800 1.000 25.02834 558 PHE A C 1
ATOM 1295 O O . PHE A 1 186 ? 18.42600 -16.63900 24.12100 1.000 23.48408 558 PHE A O 1
ATOM 1303 N N . ILE A 1 187 ? 20.62200 -16.94300 23.73000 1.000 22.12521 559 ILE A N 1
ATOM 1304 C CA . ILE A 1 187 ? 20.80500 -15.55700 23.29100 1.000 23.55935 559 ILE A CA 1
ATOM 1305 C C . ILE A 1 187 ? 20.10000 -15.31200 21.95500 1.000 22.36894 559 ILE A C 1
ATOM 1306 O O . ILE A 1 187 ? 19.44400 -14.28100 21.77100 1.000 21.07343 559 ILE A O 1
ATOM 1311 N N . THR A 1 188 ? 20.22900 -16.25400 21.00300 1.000 23.07230 560 THR A N 1
ATOM 1312 C CA . THR A 1 188 ? 19.51800 -16.14300 19.72800 1.000 23.39963 560 THR A CA 1
ATOM 1313 C C . THR A 1 188 ? 18.01700 -16.07600 19.93100 1.000 25.24180 560 THR A C 1
ATOM 1314 O O . THR A 1 188 ? 17.33500 -15.25300 19.29800 1.000 22.69911 560 THR A O 1
ATOM 1318 N N . HIS A 1 189 ? 17.46800 -16.92600 20.80100 1.000 22.05034 561 HIS A N 1
ATOM 1319 C CA . HIS A 1 189 ? 16.01900 -16.89000 20.98600 1.000 26.77248 561 HIS A CA 1
ATOM 1320 C C . HIS A 1 189 ? 15.59900 -15.61100 21.69400 1.000 24.57249 561 HIS A C 1
ATOM 1321 O O . HIS A 1 189 ? 14.55900 -15.02300 21.37500 1.000 18.66467 561 HIS A O 1
ATOM 1328 N N . GLU A 1 190 ? 16.40800 -15.14100 22.64100 1.000 20.21222 562 GLU A N 1
ATOM 1329 C CA . GLU A 1 190 ? 16.08300 -13.86100 23.26600 1.000 21.48792 562 GLU A CA 1
ATOM 1330 C C . GLU A 1 190 ? 16.20500 -12.68000 22.31100 1.000 20.72213 562 GLU A C 1
ATOM 1331 O O . GLU A 1 190 ? 15.42300 -11.73400 22.44000 1.000 20.58030 562 GLU A O 1
ATOM 1337 N N . THR A 1 191 ? 17.13000 -12.68600 21.33200 1.000 19.41747 563 THR A N 1
ATOM 1338 C CA . THR A 1 191 ? 17.12400 -11.53500 20.41500 1.000 22.89076 563 THR A CA 1
ATOM 1339 C C . THR A 1 191 ? 15.87200 -11.56500 19.52700 1.000 26.11945 563 THR A C 1
ATOM 1340 O O . THR A 1 191 ? 15.32000 -10.51000 19.19600 1.000 22.77883 563 THR A O 1
ATOM 1344 N N . ALA A 1 192 ? 15.37600 -12.75700 19.18200 1.000 22.73437 564 ALA A N 1
ATOM 1345 C CA . ALA A 1 192 ? 14.10100 -12.84400 18.46700 1.000 16.97470 564 ALA A CA 1
ATOM 1346 C C . ALA A 1 192 ? 12.96500 -12.26800 19.29500 1.000 20.50853 564 ALA A C 1
ATOM 1347 O O . ALA A 1 192 ? 12.16800 -11.45700 18.79900 1.000 23.16803 564 ALA A O 1
ATOM 1349 N N . ARG A 1 193 ? 12.85000 -12.70100 20.55300 1.000 15.88988 565 ARG A N 1
ATOM 1350 C CA . ARG A 1 193 ? 11.76600 -12.21000 21.40000 1.000 22.98909 565 ARG A CA 1
ATOM 1351 C C . ARG A 1 193 ? 11.85800 -10.70600 21.58200 1.000 26.45866 565 ARG A C 1
ATOM 1352 O O . ARG A 1 193 ? 10.83900 -10.00200 21.49200 1.000 22.74593 565 ARG A O 1
ATOM 1360 N N . ALA A 1 194 ? 13.08100 -10.19200 21.80400 1.000 22.66756 566 ALA A N 1
ATOM 1361 C CA . ALA A 1 194 ? 13.26700 -8.77800 22.12200 1.000 27.69824 566 ALA A CA 1
ATOM 1362 C C . ALA A 1 194 ? 12.84200 -7.88900 20.96500 1.000 24.17565 566 ALA A C 1
ATOM 1363 O O . ALA A 1 194 ? 12.10100 -6.91800 21.15700 1.000 23.83171 566 ALA A O 1
ATOM 1365 N N . ALA A 1 195 ? 13.31400 -8.19200 19.75400 1.000 21.67572 567 ALA A N 1
ATOM 1366 C CA . ALA A 1 195 ? 12.90100 -7.38000 18.61200 1.000 22.23659 567 ALA A CA 1
ATOM 1367 C C . ALA A 1 195 ? 11.41400 -7.52800 18.33100 1.000 27.82918 567 ALA A C 1
ATOM 1368 O O . ALA A 1 195 ? 10.77000 -6.56300 17.91400 1.000 26.50475 567 ALA A O 1
ATOM 1370 N N . GLN A 1 196 ? 10.84200 -8.70900 18.56800 1.000 27.02790 568 GLN A N 1
ATOM 1371 C CA . GLN A 1 196 ? 9.40300 -8.86600 18.39200 1.000 25.64286 568 GLN A CA 1
ATOM 1372 C C . GLN A 1 196 ? 8.62900 -8.10400 19.46400 1.000 26.57469 568 GLN A C 1
ATOM 1373 O O . GLN A 1 196 ? 7.55400 -7.56100 19.18600 1.000 31.66159 568 GLN A O 1
ATOM 1379 N N . SER A 1 197 ? 9.17300 -8.03700 20.68100 1.000 26.76618 569 SER A N 1
ATOM 1380 C CA . SER A 1 197 ? 8.60200 -7.21300 21.74300 1.000 27.95661 569 SER A CA 1
ATOM 1381 C C . SER A 1 197 ? 8.53200 -5.74300 21.33600 1.000 33.23371 569 SER A C 1
ATOM 1382 O O . SER A 1 197 ? 7.53100 -5.06700 21.58600 1.000 37.38249 569 SER A O 1
ATOM 1385 N N . LEU A 1 198 ? 9.59000 -5.23200 20.70800 1.000 29.22255 570 LEU A N 1
ATOM 1386 C CA . LEU A 1 198 ? 9.64400 -3.81500 20.35700 1.000 33.93961 570 LEU A CA 1
ATOM 1387 C C . LEU A 1 198 ? 8.64300 -3.44100 19.27200 1.000 33.17799 570 LEU A C 1
ATOM 1388 O O . LEU A 1 198 ? 8.43600 -2.24400 19.02500 1.000 36.17425 570 LEU A O 1
ATOM 1393 N N . ASN A 1 199 ? 8.01100 -4.42700 18.63900 1.000 35.87058 571 ASN A N 1
ATOM 1394 C CA . ASN A 1 199 ? 7.09800 -4.20300 17.52800 1.000 40.30173 571 ASN A CA 1
ATOM 1395 C C . ASN A 1 199 ? 5.70700 -3.76100 17.97300 1.000 43.60309 571 ASN A C 1
ATOM 1396 O O . ASN A 1 199 ? 4.91900 -3.31700 17.13200 1.000 47.46814 571 ASN A O 1
ATOM 1401 N N . SER A 1 200 ? 5.39900 -3.85600 19.26100 1.000 43.78206 572 SER A N 1
ATOM 1402 C CA . SER A 1 200 ? 4.11900 -3.45800 19.82700 1.000 48.41211 572 SER A CA 1
ATOM 1403 C C . SER A 1 200 ? 4.18100 -2.01100 20.30000 1.000 49.22930 572 SER A C 1
ATOM 1404 O O . SER A 1 200 ? 4.71800 -1.73700 21.37800 1.000 52.95531 572 SER A O 1
ATOM 1407 N N . PRO A 1 201 ? 3.63500 -1.06300 19.54700 1.000 53.11863 573 PRO A N 1
ATOM 1408 C CA . PRO A 1 201 ? 3.76300 0.34600 19.92900 1.000 53.15613 573 PRO A CA 1
ATOM 1409 C C . PRO A 1 201 ? 2.75600 0.73800 21.00000 1.000 48.98121 573 PRO A C 1
ATOM 1410 O O . PRO A 1 201 ? 1.67400 0.16200 21.11600 1.000 51.70375 573 PRO A O 1
ATOM 1414 N N . ALA A 1 202 ? 3.13900 1.72500 21.80300 1.000 49.30271 574 ALA A N 1
ATOM 1415 C CA . ALA A 1 202 ? 2.23500 2.24200 22.81500 1.000 47.40482 574 ALA A CA 1
ATOM 1416 C C . ALA A 1 202 ? 1.03300 2.90600 22.14200 1.000 44.06702 574 ALA A C 1
ATOM 1417 O O . ALA A 1 202 ? 1.12600 3.35100 20.99600 1.000 40.99200 574 ALA A O 1
ATOM 1419 N N . PRO A 1 203 ? -0.11500 2.95400 22.81700 1.000 40.88509 575 PRO A N 1
ATOM 1420 C CA . PRO A 1 203 ? -1.27000 3.65300 22.24400 1.000 42.39952 575 PRO A CA 1
ATOM 1421 C C . PRO A 1 203 ? -1.05300 5.15700 22.19000 1.000 35.86622 575 PRO A C 1
ATOM 1422 O O . PRO A 1 203 ? -0.30000 5.73000 22.98200 1.000 31.91489 575 PRO A O 1
ATOM 1426 N N . GLY A 1 204 ? -1.73800 5.79100 21.23500 1.000 30.26389 576 GLY A N 1
ATOM 1427 C CA . GLY A 1 204 ? -1.71900 7.23500 21.09600 1.000 34.38296 576 GLY A CA 1
ATOM 1428 C C . GLY A 1 204 ? -0.46600 7.77500 20.42500 1.000 32.96885 576 GLY A C 1
ATOM 1429 O O . GLY A 1 204 ? 0.27200 7.07200 19.73500 1.000 30.50781 576 GLY A O 1
ATOM 1430 N N . GLY A 1 205 ? -0.24100 9.07200 20.63400 1.000 31.57419 577 GLY A N 1
ATOM 1431 C CA . GLY A 1 205 ? 0.87900 9.76100 20.00700 1.000 27.87577 577 GLY A CA 1
ATOM 1432 C C . GLY A 1 205 ? 0.82500 9.75200 18.49000 1.000 27.14661 577 GLY A C 1
ATOM 1433 O O . GLY A 1 205 ? -0.25300 9.75000 17.86000 1.000 23.99017 577 GLY A O 1
ATOM 1434 N N . PHE A 1 206 ? 2.01400 9.71100 17.89400 1.000 22.37878 578 PHE A N 1
ATOM 1435 C CA . PHE A 1 206 ? 2.19400 9.92500 16.46900 1.000 24.51739 578 PHE A CA 1
ATOM 1436 C C . PHE A 1 206 ? 3.15600 8.90900 15.89200 1.000 22.71554 578 PHE A C 1
ATOM 1437 O O . PHE A 1 206 ? 4.05400 8.42300 16.57800 1.000 21.76693 578 PHE A O 1
ATOM 1445 N N . LEU A 1 207 ? 2.98000 8.63100 14.60900 1.000 16.83057 579 LEU A N 1
ATOM 1446 C CA . LEU A 1 207 ? 3.98100 7.96500 13.78200 1.000 20.27621 579 LEU A CA 1
ATOM 1447 C C . LEU A 1 207 ? 4.25300 8.89800 12.60500 1.000 22.69118 579 LEU A C 1
ATOM 1448 O O . LEU A 1 207 ? 3.36300 9.12900 11.77200 1.000 19.59024 579 LEU A O 1
ATOM 1453 N N . ILE A 1 208 ? 5.46000 9.46900 12.55700 1.000 20.20837 580 ILE A N 1
ATOM 1454 C CA . ILE A 1 208 ? 5.85300 10.45600 11.55300 1.000 23.50304 580 ILE A CA 1
ATOM 1455 C C . ILE A 1 208 ? 6.64400 9.75300 10.45600 1.000 23.58368 580 ILE A C 1
ATOM 1456 O O . ILE A 1 208 ? 7.72900 9.22300 10.71100 1.000 20.91651 580 ILE A O 1
ATOM 1461 N N . VAL A 1 209 ? 6.13300 9.78700 9.22700 1.000 21.79773 581 VAL A N 1
ATOM 1462 C CA . VAL A 1 209 ? 6.58900 8.91000 8.14800 1.000 20.67163 581 VAL A CA 1
ATOM 1463 C C . VAL A 1 209 ? 7.14500 9.74100 7.00000 1.000 22.94572 581 VAL A C 1
ATOM 1464 O O . VAL A 1 209 ? 6.45500 10.61800 6.47000 1.000 23.41713 581 VAL A O 1
ATOM 1468 N N . SER A 1 210 ? 8.36800 9.43300 6.57600 1.000 23.82063 582 SER A N 1
ATOM 1469 C CA . SER A 1 210 ? 8.90600 10.02400 5.35500 1.000 25.54849 582 SER A CA 1
ATOM 1470 C C . SER A 1 210 ? 8.33800 9.31000 4.12800 1.000 29.98846 582 SER A C 1
ATOM 1471 O O . SER A 1 210 ? 8.51700 8.09900 3.97700 1.000 25.42626 582 SER A O 1
ATOM 1474 N N . ASP A 1 211 ? 7.68300 10.05000 3.23100 1.000 27.58483 583 ASP A N 1
ATOM 1475 C CA . ASP A 1 211 ? 7.18200 9.41900 2.01000 1.000 30.02044 583 ASP A CA 1
ATOM 1476 C C . ASP A 1 211 ? 8.32900 8.92500 1.14400 1.000 32.90733 583 ASP A C 1
ATOM 1477 O O . ASP A 1 211 ? 8.21600 7.88700 0.48700 1.000 37.34906 583 ASP A O 1
ATOM 1482 N N . GLU A 1 212 ? 9.44600 9.65000 1.13500 1.000 31.12222 584 GLU A N 1
ATOM 1483 C CA . GLU A 1 212 ? 10.60800 9.23400 0.36000 1.000 34.41940 584 GLU A CA 1
ATOM 1484 C C . GLU A 1 212 ? 11.41100 8.12000 1.02800 1.000 35.19123 584 GLU A C 1
ATOM 1485 O O . GLU A 1 212 ? 12.32700 7.57700 0.40300 1.000 36.27377 584 GLU A O 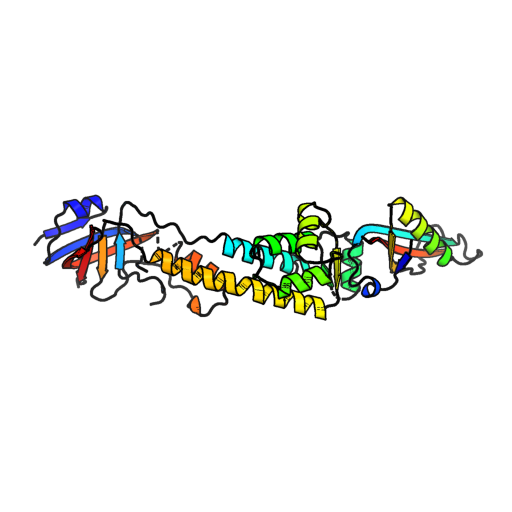1
ATOM 1491 N N . GLY A 1 213 ? 11.08800 7.75000 2.26500 1.000 33.54961 585 GLY A N 1
ATOM 1492 C CA . GLY A 1 213 ? 11.91700 6.79800 2.98300 1.000 29.99247 585 GLY A CA 1
ATOM 1493 C C . GLY A 1 213 ? 13.24000 7.33700 3.48000 1.000 33.10675 585 GLY A C 1
ATOM 1494 O O . GLY A 1 213 ? 14.10800 6.54200 3.85400 1.000 34.12313 585 GLY A O 1
ATOM 1495 N N . SER A 1 214 ? 13.43100 8.65900 3.49200 1.000 30.16132 586 SER A N 1
ATOM 1496 C CA . SER A 1 214 ? 14.63000 9.25500 4.07400 1.000 33.31816 586 SER A CA 1
ATOM 1497 C C . SER A 1 214 ? 14.57500 9.23200 5.59900 1.000 26.71570 586 SER A C 1
ATOM 1498 O O . SER A 1 214 ? 13.50500 9.33000 6.20900 1.000 24.74723 586 SER A O 1
ATOM 1501 N N . ASP A 1 215 ? 15.74900 9.10200 6.21500 1.000 29.11791 587 ASP A N 1
ATOM 1502 C CA . ASP A 1 215 ? 15.85300 9.10200 7.67200 1.000 27.74680 587 ASP A CA 1
ATOM 1503 C C . ASP A 1 215 ? 15.59800 10.49300 8.25600 1.000 19.65903 587 ASP A C 1
ATOM 1504 O O . ASP A 1 215 ? 16.00300 11.50300 7.69000 1.000 24.27264 587 ASP A O 1
ATOM 1509 N N . PHE A 1 216 ? 14.91000 10.53600 9.39700 1.000 16.35769 588 PHE A N 1
ATOM 1510 C CA . PHE A 1 216 ? 14.64500 11.77000 10.11400 1.000 20.81363 588 PHE A CA 1
ATOM 1511 C C . PHE A 1 216 ? 15.65300 12.02800 11.21600 1.000 20.35986 588 PHE A C 1
ATOM 1512 O O . PHE A 1 216 ? 15.51600 13.01500 11.94000 1.000 21.38081 588 PHE A O 1
ATOM 1520 N N . VAL A 1 217 ? 16.63500 11.15000 11.37000 1.000 23.89057 589 VAL A N 1
ATOM 1521 C CA . VAL A 1 217 ? 17.64500 11.27200 12.40300 1.000 22.66223 589 VAL A CA 1
ATOM 1522 C C . VAL A 1 217 ? 18.98100 11.56300 11.74100 1.000 29.09261 589 VAL A C 1
ATOM 1523 O O . VAL A 1 217 ? 19.17400 11.33900 10.54500 1.000 25.07909 589 VAL A O 1
ATOM 1527 N N . ASP A 1 218 ? 19.91800 12.05700 12.54800 1.000 29.16231 590 ASP A N 1
ATOM 1528 C CA . ASP A 1 218 ? 21.31300 12.23800 12.17200 1.000 30.21526 590 ASP A CA 1
ATOM 1529 C C . ASP A 1 218 ? 22.10700 11.39100 13.16200 1.000 31.08787 590 ASP A C 1
ATOM 1530 O O . ASP A 1 218 ? 22.53300 11.86400 14.21500 1.000 33.28352 590 ASP A O 1
ATOM 1535 N N . GLN A 1 219 ? 22.28300 10.12300 12.83600 1.000 31.14907 591 GLN A N 1
ATOM 1536 C CA . GLN A 1 219 ? 22.94800 9.22500 13.76100 1.000 29.56046 591 GLN A CA 1
ATOM 1537 C C . GLN A 1 219 ? 24.04000 8.47900 13.01800 1.000 29.23993 591 GLN A C 1
ATOM 1538 O O . GLN A 1 219 ? 23.95800 8.30500 11.79900 1.000 31.64700 591 GLN A O 1
ATOM 1544 N N . PRO A 1 220 ? 25.10000 8.06700 13.72000 1.000 30.93853 592 PRO A N 1
ATOM 1545 C CA . PRO A 1 220 ? 26.18000 7.33300 13.05100 1.000 30.66205 592 PRO A CA 1
ATOM 1546 C C . PRO A 1 220 ? 25.71900 5.93900 12.63400 1.000 30.59412 592 PRO A C 1
ATOM 1547 O O . PRO A 1 220 ? 25.09700 5.21600 13.41500 1.000 29.61357 592 PRO A O 1
ATOM 1551 N N . TRP A 1 221 ? 26.02200 5.57200 11.39300 1.000 27.67876 593 TRP A N 1
ATOM 1552 C CA . TRP A 1 221 ? 25.64900 4.25100 10.90300 1.000 30.98416 593 TRP A CA 1
ATOM 1553 C C . TRP A 1 221 ? 26.54000 3.20000 11.56100 1.000 29.75182 593 TRP A C 1
ATOM 1554 O O . TRP A 1 221 ? 27.74700 3.42600 11.70800 1.000 28.83609 593 TRP A O 1
ATOM 1565 N N . PRO A 1 222 ? 25.97900 2.06700 11.97900 1.000 29.14748 594 PRO A N 1
ATOM 1566 C CA . PRO A 1 222 ? 26.81400 0.96700 12.48300 1.000 28.31643 594 PRO A CA 1
ATOM 1567 C C . PRO A 1 222 ? 27.84700 0.57200 11.44900 1.000 29.53275 594 PRO A C 1
ATOM 1568 O O . PRO A 1 222 ? 27.59600 0.62300 10.24400 1.000 29.75277 594 PRO A O 1
ATOM 1572 N N . SER A 1 223 ? 29.03200 0.17500 11.93300 1.000 30.26114 595 SER A N 1
ATOM 1573 C CA . SER A 1 223 ? 30.10800 -0.17600 11.01700 1.000 32.67634 595 SER A CA 1
ATOM 1574 C C . SER A 1 223 ? 29.80700 -1.45000 10.24100 1.000 37.14443 595 SER A C 1
ATOM 1575 O O . SER A 1 223 ? 30.42400 -1.68200 9.19800 1.000 42.61405 595 SER A O 1
ATOM 1578 N N . ALA A 1 224 ? 28.87100 -2.26700 10.71900 1.000 37.55211 596 ALA A N 1
ATOM 1579 C CA . ALA A 1 224 ? 28.49500 -3.49900 10.03700 1.000 36.93435 596 ALA A CA 1
ATOM 1580 C C . ALA A 1 224 ? 27.10200 -3.90500 10.50700 1.000 35.27168 596 ALA A C 1
ATOM 1581 O O . ALA A 1 224 ? 26.57200 -3.35900 11.47700 1.000 35.37891 596 ALA A O 1
ATOM 1583 N N . SER A 1 225 ? 26.51700 -4.88800 9.81600 1.000 36.46611 597 SER A N 1
ATOM 1584 C CA . SER A 1 225 ? 25.19200 -5.37700 10.19000 1.000 36.16681 597 SER A CA 1
ATOM 1585 C C . SER A 1 225 ? 25.30700 -6.38700 11.32400 1.000 34.84785 597 SER A C 1
ATOM 1586 O O . SER A 1 225 ? 26.01900 -7.38800 11.20300 1.000 36.91406 597 SER A O 1
ATOM 1589 N N . LEU A 1 226 ? 24.58200 -6.14100 12.41500 1.000 33.42532 598 LEU A N 1
ATOM 1590 C CA . LEU A 1 226 ? 24.66200 -7.02300 13.56900 1.000 31.31220 598 LEU A CA 1
ATOM 1591 C C . LEU A 1 226 ? 24.16400 -8.43000 13.25200 1.000 28.80457 598 LEU A C 1
ATOM 1592 O O . LEU A 1 226 ? 24.51800 -9.37700 13.96300 1.000 30.64312 598 LEU A O 1
ATOM 1597 N N . TYR A 1 227 ? 23.36700 -8.59500 12.19400 1.000 33.05457 599 TYR A N 1
ATOM 1598 C CA . TYR A 1 227 ? 22.90000 -9.93300 11.84500 1.000 34.00091 599 TYR A CA 1
ATOM 1599 C C . TYR A 1 227 ? 24.03700 -10.84400 11.40500 1.000 32.96705 599 TYR A C 1
ATOM 1600 O O . TYR A 1 227 ? 23.86500 -12.06900 11.38100 1.000 32.33722 599 TYR A O 1
ATOM 1609 N N . ASP A 1 228 ? 25.19500 -10.28600 11.07400 1.000 34.09652 600 ASP A N 1
ATOM 1610 C CA . ASP A 1 228 ? 26.34300 -11.09300 10.69800 1.000 33.83501 600 ASP A CA 1
ATOM 1611 C C . ASP A 1 228 ? 27.22700 -11.46800 11.88500 1.000 33.58169 600 ASP A C 1
ATOM 1612 O O . ASP A 1 228 ? 28.21200 -12.18000 11.69600 1.000 35.70538 600 ASP A O 1
ATOM 1617 N N . TYR A 1 229 ? 26.89200 -11.02600 13.09400 1.000 29.79351 601 TYR A N 1
ATOM 1618 C CA . TYR A 1 229 ? 27.66500 -11.34100 14.28500 1.000 27.61537 601 TYR A CA 1
ATOM 1619 C C . TYR A 1 229 ? 27.16700 -12.62300 14.94900 1.000 27.71616 601 TYR A C 1
ATOM 1620 O O . TYR A 1 229 ? 25.98600 -12.96800 14.84100 1.000 30.41867 601 TYR A O 1
ATOM 1629 N N . PRO A 1 230 ? 28.04700 -13.32000 15.66300 1.000 27.60257 602 PRO A N 1
ATOM 1630 C CA . PRO A 1 230 ? 27.61200 -14.43100 16.51400 1.000 24.89059 602 PRO A CA 1
ATOM 1631 C C . PRO A 1 230 ? 26.67900 -13.92900 17.60200 1.000 23.95905 602 PRO A C 1
ATOM 1632 O O . PRO A 1 230 ? 26.60200 -12.71500 17.84600 1.000 22.93122 602 PRO A O 1
ATOM 1636 N N . PRO A 1 231 ? 25.96000 -14.83000 18.28200 1.000 24.31061 603 PRO A N 1
ATOM 1637 C CA . PRO A 1 231 ? 24.86000 -14.38600 19.16300 1.000 24.01725 603 PRO A CA 1
ATOM 1638 C C . PRO A 1 231 ? 25.21800 -13.35700 20.23300 1.000 25.17271 603 PRO A C 1
ATOM 1639 O O . PRO A 1 231 ? 24.47700 -12.38600 20.40700 1.000 21.58620 603 PRO A O 1
ATOM 1643 N N . GLN A 1 232 ? 26.29100 -13.55000 20.99400 1.000 23.38895 604 GLN A N 1
ATOM 1644 C CA . GLN A 1 232 ? 26.56600 -12.58900 22.05500 1.000 19.92191 604 GLN A CA 1
ATOM 1645 C C . GLN A 1 232 ? 26.91800 -11.22600 21.47900 1.000 21.86973 604 GLN A C 1
ATOM 1646 O O . GLN A 1 232 ? 26.49800 -10.18300 22.00200 1.000 20.91345 604 GLN A O 1
ATOM 1652 N N . GLU A 1 233 ? 27.73300 -11.21300 20.42600 1.000 20.42300 605 GLU A N 1
ATOM 1653 C CA . GLU A 1 233 ? 28.13100 -9.95400 19.82200 1.000 19.30880 605 GLU A CA 1
ATOM 1654 C C . GLU A 1 233 ? 26.94600 -9.29000 19.14700 1.000 25.10135 605 GLU A C 1
ATOM 1655 O O . GLU A 1 233 ? 26.84600 -8.05700 19.12400 1.000 22.12146 605 GLU A O 1
ATOM 1661 N N . GLN A 1 234 ? 26.02900 -10.10300 18.62900 1.000 19.88340 606 GLN A N 1
ATOM 1662 C CA . GLN A 1 234 ? 24.82100 -9.58300 18.00000 1.000 19.43819 606 GLN A CA 1
ATOM 1663 C C . GLN A 1 234 ? 23.92200 -8.91800 19.02900 1.000 22.00230 606 GLN A C 1
ATOM 1664 O O . GLN A 1 234 ? 23.45900 -7.78500 18.82900 1.000 19.62853 606 GLN A O 1
ATOM 1670 N N . TRP A 1 235 ? 23.69000 -9.59900 20.15300 1.000 18.52103 607 TRP A N 1
ATOM 1671 C CA . TRP A 1 235 ? 22.91400 -9.01400 21.24700 1.000 22.94809 607 TRP A CA 1
ATOM 1672 C C . TRP A 1 235 ? 23.50100 -7.68300 21.71700 1.000 22.81673 607 TRP A C 1
ATOM 1673 O O . TRP A 1 235 ? 22.76100 -6.71800 21.93700 1.000 19.87043 607 TRP A O 1
ATOM 1684 N N . ASN A 1 236 ? 24.82300 -7.62900 21.91800 1.000 22.62794 608 ASN A N 1
ATOM 1685 C CA . ASN A 1 236 ? 25.45700 -6.40500 22.40000 1.000 24.19700 608 ASN A CA 1
ATOM 1686 C C . ASN A 1 236 ? 25.27700 -5.26100 21.40800 1.000 20.58435 608 ASN A C 1
ATOM 1687 O O . ASN A 1 236 ? 24.95900 -4.13200 21.80100 1.000 22.05471 608 ASN A O 1
ATOM 1692 N N . ALA A 1 237 ? 25.53500 -5.52500 20.12400 1.000 23.09328 609 ALA A N 1
ATOM 1693 C CA . ALA A 1 237 ? 25.33800 -4.50900 19.09100 1.000 27.34438 609 ALA A CA 1
ATOM 1694 C C . ALA A 1 237 ? 23.88900 -4.04300 19.02100 1.000 25.26982 609 ALA A C 1
ATOM 1695 O O . ALA A 1 237 ? 23.62200 -2.84500 18.81500 1.000 19.74374 609 ALA A O 1
ATOM 1697 N N . PHE A 1 238 ? 22.93600 -4.97300 19.18000 1.000 25.82313 610 PHE A N 1
ATOM 1698 C CA . PHE A 1 238 ? 21.52500 -4.60300 19.16700 1.000 22.98201 610 PHE A CA 1
ATOM 1699 C C . PHE A 1 238 ? 21.15700 -3.74600 20.37300 1.000 24.77701 610 PHE A C 1
ATOM 1700 O O . PHE A 1 238 ? 20.37100 -2.80000 20.25100 1.000 20.49375 610 PHE A O 1
ATOM 1708 N N . GLN A 1 239 ? 21.71000 -4.06200 21.54800 1.000 22.89388 611 GLN A N 1
ATOM 1709 C CA . GLN A 1 239 ? 21.48100 -3.23200 22.72700 1.000 20.87871 611 GLN A CA 1
ATOM 1710 C C . GLN A 1 239 ? 22.02900 -1.82600 22.52100 1.000 24.90446 611 GLN A C 1
ATOM 1711 O O . GLN A 1 239 ? 21.42700 -0.84900 22.97500 1.000 22.14413 611 GLN A O 1
ATOM 1717 N N . LYS A 1 240 ? 23.16800 -1.70800 21.83500 1.000 21.29242 612 LYS A N 1
ATOM 1718 C CA . LYS A 1 240 ? 23.74800 -0.40000 21.55600 1.000 26.01529 612 LYS A CA 1
ATOM 1719 C C . LYS A 1 240 ? 22.88700 0.38400 20.57200 1.000 25.82985 612 LYS A C 1
ATOM 1720 O O . LYS A 1 240 ? 22.62100 1.57900 20.77800 1.000 21.18443 612 LYS A O 1
ATOM 1726 N N . LEU A 1 241 ? 22.45000 -0.28100 19.50100 1.000 20.72327 613 LEU A N 1
ATOM 1727 C CA . LEU A 1 241 ? 21.56900 0.33600 18.50500 1.000 18.37134 613 LEU A CA 1
ATOM 1728 C C . LEU A 1 241 ? 20.27200 0.82100 19.13800 1.000 21.62245 613 LEU A C 1
ATOM 1729 O O . LEU A 1 241 ? 19.83400 1.96000 18.91100 1.000 21.92628 613 LEU A O 1
ATOM 1734 N N . ALA A 1 242 ? 19.65400 -0.02700 19.95200 1.000 20.58512 614 ALA A N 1
ATOM 1735 C CA . ALA A 1 242 ? 18.41300 0.32500 20.62500 1.000 25.24825 614 ALA A CA 1
ATOM 1736 C C . ALA A 1 242 ? 18.60200 1.47700 21.59500 1.000 24.54127 614 ALA A C 1
ATOM 1737 O O . ALA A 1 242 ? 17.69800 2.30200 21.77700 1.000 20.67653 614 ALA A O 1
ATOM 1739 N N . GLN A 1 243 ? 19.72800 1.49500 22.29300 1.000 22.73889 615 GLN A N 1
ATOM 1740 C CA . GLN A 1 243 ? 19.97600 2.57200 23.23500 1.000 26.37491 615 GLN A CA 1
ATOM 1741 C C . GLN A 1 243 ? 20.00900 3.91100 22.52400 1.000 26.09378 615 GLN A C 1
ATOM 1742 O O . GLN A 1 243 ? 19.55500 4.92000 23.06500 1.000 25.69268 615 GLN A O 1
ATOM 1756 N N . LEU A 1 245 ? 18.59800 4.48800 19.19100 1.000 21.06980 617 LEU A N 1
ATOM 1757 C CA . LEU A 1 245 ? 17.45500 4.75300 18.32000 1.000 19.59870 617 LEU A CA 1
ATOM 1758 C C . LEU A 1 245 ? 16.10500 4.68800 19.02400 1.000 21.86188 617 LEU A C 1
ATOM 1759 O O . LEU A 1 245 ? 15.10200 5.07900 18.42600 1.000 23.31264 617 LEU A O 1
ATOM 1772 N N . HIS A 1 247 ? 15.56800 6.39600 21.75800 1.000 22.79370 619 HIS A N 1
ATOM 1773 C CA . HIS A 1 247 ? 15.52100 7.69900 22.41200 1.000 28.98863 619 HIS A CA 1
ATOM 1774 C C . HIS A 1 247 ? 16.36800 8.65500 21.58000 1.000 27.55399 619 HIS A C 1
ATOM 1775 O O . HIS A 1 247 ? 17.38300 9.19500 22.01400 1.000 22.43224 619 HIS A O 1
ATOM 1782 N N . THR A 1 248 ? 15.97800 8.84700 20.35500 1.000 19.78044 620 THR A N 1
ATOM 1783 C CA . THR A 1 248 ? 16.86000 9.57600 19.46000 1.000 20.41757 620 THR A CA 1
ATOM 1784 C C . THR A 1 248 ? 16.29300 10.96100 19.14500 1.000 24.39908 620 THR A C 1
ATOM 1785 O O . THR A 1 248 ? 15.07000 11.11100 19.01400 1.000 22.16317 620 THR A O 1
ATOM 1789 N N . PRO A 1 249 ? 17.13600 11.99800 19.06500 1.000 21.35710 621 PRO A N 1
ATOM 1790 C CA . PRO A 1 249 ? 16.66500 13.26500 18.47400 1.000 20.68405 621 PRO A CA 1
ATOM 1791 C C . PRO A 1 249 ? 16.28200 13.04900 17.02200 1.000 19.80889 621 PRO A C 1
ATOM 1792 O O . PRO A 1 249 ? 16.92200 12.27800 16.29900 1.000 21.32943 621 PRO A O 1
ATOM 1796 N N . PHE A 1 250 ? 15.23800 13.75800 16.58400 1.000 18.49552 622 PHE A N 1
ATOM 1797 C CA . PHE A 1 250 ? 14.80100 13.67100 15.19800 1.000 20.35078 622 PHE A CA 1
ATOM 1798 C C . PHE A 1 250 ? 14.33400 15.04500 14.74300 1.000 19.63306 622 PHE A C 1
ATOM 1799 O O . PHE A 1 250 ? 13.97400 15.90400 15.55900 1.000 19.28785 622 PHE A O 1
ATOM 1807 N N . ASN A 1 251 ? 14.43800 15.26400 13.43600 1.000 19.17403 623 ASN A N 1
ATOM 1808 C CA . ASN A 1 251 ? 13.95800 16.47500 12.77300 1.000 21.83323 623 ASN A CA 1
ATOM 1809 C C . ASN A 1 251 ? 13.16200 16.02800 11.55200 1.000 19.62960 623 ASN A C 1
ATOM 1810 O O . ASN A 1 251 ? 13.72200 15.42700 10.62400 1.000 20.90875 623 ASN A O 1
ATOM 1815 N N . ALA A 1 252 ? 11.86500 16.32400 11.54100 1.000 18.15292 624 ALA A N 1
ATOM 1816 C CA . ALA A 1 252 ? 10.98600 15.95300 10.43000 1.000 21.35502 624 ALA A CA 1
ATOM 1817 C C . ALA A 1 252 ? 10.34500 17.21000 9.83000 1.000 18.41958 624 ALA A C 1
ATOM 1818 O O . ALA A 1 252 ? 9.64100 17.94600 10.52700 1.000 21.61285 624 ALA A O 1
ATOM 1820 N N . GLU A 1 253 ? 10.58100 17.44300 8.53300 1.000 21.66264 625 GLU A N 1
ATOM 1821 C CA . GLU A 1 253 ? 10.06400 18.60800 7.80800 1.000 25.36958 625 GLU A CA 1
ATOM 1822 C C . GLU A 1 253 ? 9.47100 18.19600 6.46800 1.000 24.87915 625 GLU A C 1
ATOM 1823 O O . GLU A 1 253 ? 10.08000 17.41400 5.73600 1.000 25.05502 625 GLU A O 1
ATOM 1829 N N . GLY A 1 254 ? 8.32300 18.76000 6.11300 1.000 24.97454 626 GLY A N 1
ATOM 1830 C CA . GLY A 1 254 ? 7.77100 18.49400 4.79700 1.000 25.77087 626 GLY A CA 1
ATOM 1831 C C . GLY A 1 254 ? 6.30400 18.86100 4.68800 1.000 22.57553 626 GLY A C 1
ATOM 1832 O O . GLY A 1 254 ? 5.68400 19.33800 5.63400 1.000 22.98080 626 GLY A O 1
ATOM 1833 N N . ILE A 1 255 ? 5.76300 18.61800 3.49100 1.000 24.17847 627 ILE A N 1
ATOM 1834 C CA . ILE A 1 255 ? 4.33500 18.78600 3.22200 1.000 24.77707 627 ILE A CA 1
ATOM 1835 C C . ILE A 1 255 ? 3.57100 17.55300 3.68700 1.000 22.05274 627 ILE A C 1
ATOM 1836 O O . ILE A 1 255 ? 3.97300 16.41200 3.41900 1.000 23.86741 627 ILE A O 1
ATOM 1841 N N . VAL A 1 256 ? 2.46200 17.76900 4.39100 1.000 20.45064 628 VAL A N 1
ATOM 1842 C CA . VAL A 1 256 ? 1.64900 16.64300 4.84500 1.000 21.83837 628 VAL A CA 1
ATOM 1843 C C . VAL A 1 256 ? 0.88300 16.05100 3.66500 1.000 23.33128 628 VAL A C 1
ATOM 1844 O O . VAL A 1 256 ? 0.09500 16.73400 3.00300 1.000 23.19529 628 VAL A O 1
ATOM 1848 N N . THR A 1 257 ? 1.12200 14.77500 3.38400 1.000 21.98941 629 THR A N 1
ATOM 1849 C CA . THR A 1 257 ? 0.42700 14.08900 2.30300 1.000 25.92337 629 THR A CA 1
ATOM 1850 C C . THR A 1 257 ? -0.70300 13.20000 2.78700 1.000 27.20026 629 THR A C 1
ATOM 1851 O O . THR A 1 257 ? -1.61300 12.88800 2.00500 1.000 25.91242 629 THR A O 1
ATOM 1855 N N . LYS A 1 258 ? -0.68100 12.79700 4.04600 1.000 24.45157 630 LYS A N 1
ATOM 1856 C CA . LYS A 1 258 ? -1.77000 12.00700 4.59300 1.000 24.55329 630 LYS A CA 1
ATOM 1857 C C . LYS A 1 258 ? -1.71400 12.12900 6.09700 1.000 27.88794 630 LYS A C 1
ATOM 1858 O O . LYS A 1 258 ? -0.63900 12.32300 6.67300 1.000 27.17962 630 LYS A O 1
ATOM 1864 N N . ILE A 1 259 ? -2.87700 12.01900 6.72900 1.000 23.86901 631 ILE A N 1
ATOM 1865 C CA . ILE A 1 259 ? -2.91200 11.87400 8.18000 1.000 32.40353 631 ILE A CA 1
ATOM 1866 C C . ILE A 1 259 ? -4.12300 11.03400 8.54500 1.000 29.83246 631 ILE A C 1
ATOM 1867 O O . ILE A 1 259 ? -5.21600 11.24300 8.01900 1.000 26.88093 631 ILE A O 1
ATOM 1872 N N . PHE A 1 260 ? -3.92200 10.05600 9.41700 1.000 28.16160 632 PHE A N 1
ATOM 1873 C CA . PHE A 1 260 ? -5.04000 9.24200 9.85700 1.000 28.18367 632 PHE A CA 1
ATOM 1874 C C . PHE A 1 260 ? -4.70900 8.61300 11.20000 1.000 28.90287 632 PHE A C 1
ATOM 1875 O O . PHE A 1 260 ? -3.54000 8.44500 11.55900 1.000 26.80402 632 PHE A O 1
ATOM 1883 N N . THR A 1 261 ? -5.76000 8.30100 11.94700 1.000 27.49994 633 THR A N 1
ATOM 1884 C CA . THR A 1 261 ? -5.64900 7.66500 13.24800 1.000 26.34668 633 THR A CA 1
ATOM 1885 C C . THR A 1 261 ? -5.86800 6.16900 13.07300 1.000 28.06601 633 THR A C 1
ATOM 1886 O O . THR A 1 261 ? -6.84600 5.75600 12.43700 1.000 24.96075 633 THR A O 1
ATOM 1890 N N . ASP A 1 262 ? -4.95500 5.36200 13.61200 1.000 27.90510 634 ASP A N 1
ATOM 1891 C CA . ASP A 1 262 ? -5.07600 3.91600 13.50600 1.000 30.88327 634 ASP A CA 1
ATOM 1892 C C . ASP A 1 262 ? -5.84200 3.37000 14.71200 1.000 30.57342 634 ASP A C 1
ATOM 1893 O O . ASP A 1 262 ? -6.21400 4.10800 15.62700 1.000 28.31505 634 ASP A O 1
ATOM 1898 N N . ALA A 1 263 ? -6.05300 2.04900 14.73600 1.000 31.74837 635 ALA A N 1
ATOM 1899 C CA . ALA A 1 263 ? -6.91200 1.45400 15.75400 1.000 30.31649 635 ALA A CA 1
ATOM 1900 C C . ALA A 1 263 ? -6.39500 1.68400 17.16600 1.000 32.78228 635 ALA A C 1
ATOM 1901 O O . ALA A 1 263 ? -7.18500 1.63700 18.11900 1.000 36.26686 635 ALA A O 1
ATOM 1903 N N . ASN A 1 264 ? -5.10000 1.96000 17.31500 1.000 35.40558 636 ASN A N 1
ATOM 1904 C CA . ASN A 1 264 ? -4.44000 2.17900 18.59500 1.000 38.10757 636 ASN A CA 1
ATOM 1905 C C . ASN A 1 264 ? -4.42200 3.64800 19.02200 1.000 37.66827 636 ASN A C 1
ATOM 1906 O O . ASN A 1 264 ? -3.72200 3.99400 19.98200 1.000 36.36723 636 ASN A O 1
ATOM 1911 N N . GLY A 1 265 ? -5.16100 4.51300 18.33000 1.000 33.97664 637 GLY A N 1
ATOM 1912 C CA . GLY A 1 265 ? -5.17100 5.92800 18.63600 1.000 33.57117 637 GLY A CA 1
ATOM 1913 C C . GLY A 1 265 ? -3.92400 6.66800 18.21800 1.000 30.62490 637 GLY A C 1
ATOM 1914 O O . GLY A 1 265 ? -3.73600 7.82700 18.62000 1.000 32.76229 637 GLY A O 1
ATOM 1915 N N . THR A 1 266 ? -3.06600 6.03900 17.42500 1.000 28.13491 638 THR A N 1
ATOM 1916 C CA . THR A 1 266 ? -1.83300 6.65500 16.95500 1.000 29.59493 638 THR A CA 1
ATOM 1917 C C . THR A 1 266 ? -2.07800 7.37600 15.63400 1.000 27.24959 638 THR A C 1
ATOM 1918 O O . THR A 1 266 ? -2.64100 6.79500 14.70400 1.000 27.93587 638 THR A O 1
ATOM 1922 N N . GLN A 1 267 ? -1.62800 8.62900 15.54200 1.000 28.18280 639 GLN A N 1
ATOM 1923 C CA . GLN A 1 267 ? -1.84400 9.44100 14.34700 1.000 27.36620 639 GLN A CA 1
ATOM 1924 C C . GLN A 1 267 ? -0.64500 9.29700 13.42400 1.000 23.81166 639 GLN A C 1
ATOM 1925 O O . GLN A 1 267 ? 0.45700 9.72000 13.76500 1.000 21.57017 639 GLN A O 1
ATOM 1931 N N . HIS A 1 268 ? -0.86400 8.69900 12.25800 1.000 17.66790 640 HIS A N 1
ATOM 1932 C CA . HIS A 1 268 ? 0.16500 8.55200 11.23900 1.000 20.12810 640 HIS A CA 1
ATOM 1933 C C . HIS A 1 268 ? 0.18300 9.79700 10.36700 1.000 24.38070 640 HIS A C 1
ATOM 1934 O O . HIS A 1 268 ? -0.86600 10.22100 9.87100 1.000 24.63664 640 HIS A O 1
ATOM 1941 N N . ILE A 1 269 ? 1.36600 10.37500 10.16100 1.000 22.05077 641 ILE A N 1
ATOM 1942 C CA . ILE A 1 269 ? 1.51500 11.56700 9.33700 1.000 20.17658 641 ILE A CA 1
ATOM 1943 C C . ILE A 1 269 ? 2.56800 11.29500 8.27100 1.000 22.20397 641 ILE A C 1
ATOM 1944 O O . ILE A 1 269 ? 3.73300 11.04500 8.59100 1.000 18.97227 641 ILE A O 1
ATOM 1949 N N . GLY A 1 270 ? 2.16700 11.37500 7.00600 1.000 19.20154 642 GLY A N 1
ATOM 1950 C CA . GLY A 1 270 ? 3.10600 11.26000 5.90500 1.000 21.83789 642 GLY A CA 1
ATOM 1951 C C . GLY A 1 270 ? 3.60900 12.63100 5.49800 1.000 25.19385 642 GLY A C 1
ATOM 1952 O O . GLY A 1 270 ? 2.81900 13.57000 5.33800 1.000 20.53560 642 GLY A O 1
ATOM 1953 N N . LEU A 1 2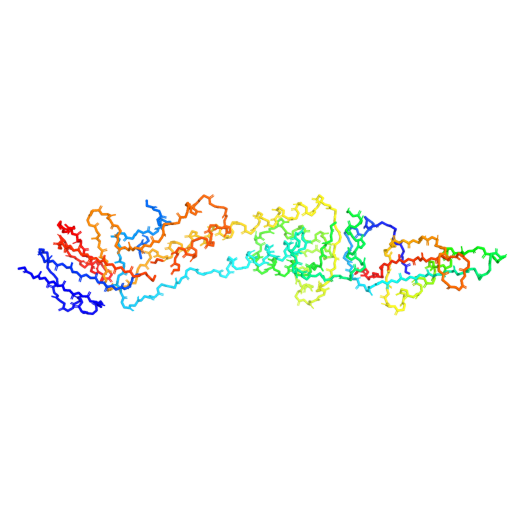71 ? 4.93000 12.74600 5.34200 1.000 21.71837 643 LEU A N 1
ATOM 1954 C CA . LEU A 1 271 ? 5.54500 14.02500 4.99600 1.000 23.45235 643 LEU A CA 1
ATOM 1955 C C . LEU A 1 271 ? 6.32800 13.89100 3.70100 1.000 25.05137 643 LEU A C 1
ATOM 1956 O O . LEU A 1 271 ? 7.05600 12.91200 3.50300 1.000 29.81059 643 LEU A O 1
ATOM 1961 N N . HIS A 1 272 ? 6.18200 14.87600 2.83500 1.000 23.62609 644 HIS A N 1
ATOM 1962 C CA . HIS A 1 272 ? 6.92200 14.91600 1.59200 1.000 27.84399 644 HIS A CA 1
ATOM 1963 C C . HIS A 1 272 ? 7.96800 16.01400 1.66800 1.000 28.93306 644 HIS A C 1
ATOM 1964 O O . HIS A 1 272 ? 7.64800 17.13200 2.08400 1.000 31.88160 644 HIS A O 1
ATOM 1971 N N . PRO A 1 273 ? 9.21100 15.74200 1.28000 1.000 35.18933 645 PRO A N 1
ATOM 1972 C CA . PRO A 1 273 ? 10.28900 16.71000 1.51400 1.000 36.00057 645 PRO A CA 1
ATOM 1973 C C . PRO A 1 273 ? 10.14500 17.98400 0.69900 1.000 39.61272 645 PRO A C 1
ATOM 1974 O O . PRO A 1 273 ? 9.64500 17.99200 -0.42600 1.000 40.13676 645 PRO A O 1
ATOM 1978 N N . ILE A 1 274 ? 10.62000 19.07400 1.28100 1.000 47.39901 646 ILE A N 1
ATOM 1979 C CA . ILE A 1 274 ? 10.55000 20.39600 0.66600 1.000 54.20298 646 ILE A CA 1
ATOM 1980 C C . ILE A 1 274 ? 11.88500 20.68200 -0.01300 1.000 60.77976 646 ILE A C 1
ATOM 1981 O O . ILE A 1 274 ? 12.93400 20.50200 0.61900 1.000 63.77850 646 ILE A O 1
ATOM 1986 N N . PRO A 1 275 ? 11.89300 21.11400 -1.28000 1.000 68.81048 647 PRO A N 1
ATOM 1987 C CA . PRO A 1 275 ? 13.12900 21.47700 -1.97500 1.000 70.50325 647 PRO A CA 1
ATOM 1988 C C . PRO A 1 275 ? 13.57800 22.91000 -1.66800 1.000 69.32940 647 PRO A C 1
ATOM 1989 O O . PRO A 1 275 ? 14.04800 23.20200 -0.56300 1.000 64.45335 647 PRO A O 1
ATOM 1993 N N . VAL B 2 5 ? 48.74600 -39.61000 54.10800 1.000 52.15027 49 VAL B N 1
ATOM 1994 C CA . VAL B 2 5 ? 48.89400 -38.56700 53.09700 1.000 53.15820 49 VAL B CA 1
ATOM 1995 C C . VAL B 2 5 ? 49.49400 -39.15100 51.82000 1.000 53.05870 49 VAL B C 1
ATOM 1996 O O . VAL B 2 5 ? 50.68400 -39.43500 51.77100 1.000 54.90415 49 VAL B O 1
ATOM 2000 N N . ARG B 2 6 ? 48.67600 -39.33800 50.78700 1.000 50.58442 50 ARG B N 1
ATOM 2001 C CA . ARG B 2 6 ? 49.18700 -39.88700 49.53800 1.000 53.84931 50 ARG B CA 1
ATOM 2002 C C . ARG B 2 6 ? 50.00200 -38.83800 48.79300 1.000 49.59857 50 ARG B C 1
ATOM 2003 O O . ARG B 2 6 ? 49.79300 -37.63500 48.94500 1.000 53.06851 50 ARG B O 1
ATOM 2011 N N . ILE B 2 7 ? 50.94200 -39.30000 47.97500 1.000 49.55910 51 ILE B N 1
ATOM 2012 C CA . ILE B 2 7 ? 51.81400 -38.41300 47.21700 1.000 51.62310 51 ILE B CA 1
ATOM 2013 C C . ILE B 2 7 ? 51.61900 -38.68500 45.73200 1.000 56.24793 51 ILE B C 1
ATOM 2014 O O . ILE B 2 7 ? 51.76600 -39.82500 45.27900 1.000 55.64333 51 ILE B O 1
ATOM 2019 N N . TYR B 2 8 ? 51.26400 -37.64000 44.98400 1.000 55.65928 52 TYR B N 1
ATOM 2020 C CA . TYR B 2 8 ? 51.14900 -37.70200 43.53400 1.000 56.42435 52 TYR B CA 1
ATOM 2021 C C . TYR B 2 8 ? 52.33600 -36.98800 42.90100 1.000 55.80351 52 TYR B C 1
ATOM 2022 O O . TYR B 2 8 ? 52.75300 -35.92200 43.36600 1.000 52.37369 52 TYR B O 1
ATOM 2031 N N . THR B 2 9 ? 52.87100 -37.57500 41.82900 1.000 58.67183 53 THR B N 1
ATOM 2032 C CA . THR B 2 9 ? 54.03300 -37.02300 41.14600 1.000 58.17860 53 THR B CA 1
ATOM 2033 C C . THR B 2 9 ? 53.68400 -36.32700 39.84200 1.000 60.46201 53 THR B C 1
ATOM 2034 O O . THR B 2 9 ? 54.49400 -35.53800 39.34400 1.000 61.14879 53 THR B O 1
ATOM 2038 N N . ASN B 2 10 ? 52.50100 -36.59500 39.28800 1.000 62.02221 54 ASN B N 1
ATOM 2039 C CA . ASN B 2 10 ? 52.01800 -35.95300 38.07800 1.000 60.75415 54 ASN B CA 1
ATOM 2040 C C . ASN B 2 10 ? 50.61300 -35.43300 38.31900 1.000 60.09253 54 ASN B C 1
ATOM 2041 O O . ASN B 2 10 ? 49.78500 -36.11800 38.93100 1.000 57.09870 54 ASN B O 1
ATOM 2046 N N . ALA B 2 11 ? 50.34800 -34.22000 37.82600 1.000 59.89177 55 ALA B N 1
ATOM 2047 C CA . ALA B 2 11 ? 48.99300 -33.68900 37.86000 1.000 59.87484 55 ALA B CA 1
ATOM 2048 C C . ALA B 2 11 ? 48.01300 -34.64200 37.19400 1.000 55.95861 55 ALA B C 1
ATOM 2049 O O . ALA B 2 11 ? 46.86600 -34.76600 37.63900 1.000 53.92337 55 ALA B O 1
ATOM 2051 N N . GLU B 2 12 ? 48.45600 -35.34100 36.16100 1.000 59.03959 56 GLU B N 1
ATOM 2052 C CA . GLU B 2 12 ? 47.58400 -36.27100 35.45700 1.000 62.86958 56 GLU B CA 1
ATOM 2053 C C . GLU B 2 12 ? 46.93600 -37.31400 36.37000 1.000 61.02848 56 GLU B C 1
ATOM 2054 O O . GLU B 2 12 ? 45.90400 -37.88700 36.02700 1.000 57.06990 56 GLU B O 1
ATOM 2060 N N . GLU B 2 13 ? 47.52600 -37.55600 37.53400 1.000 56.53702 57 GLU B N 1
ATOM 2061 C CA . GLU B 2 13 ? 46.98400 -38.55300 38.44300 1.000 58.10731 57 GLU B CA 1
ATOM 2062 C C . GLU B 2 13 ? 45.78700 -38.05000 39.24300 1.000 57.31351 57 GLU B C 1
ATOM 2063 O O . GLU B 2 13 ? 45.07200 -38.86500 39.83500 1.000 55.01910 57 GLU B O 1
ATOM 2069 N N . LEU B 2 14 ? 45.53300 -36.74300 39.25400 1.000 56.06576 58 LEU B N 1
ATOM 2070 C CA . LEU B 2 14 ? 44.39200 -36.16900 39.95400 1.000 54.60914 58 LEU B CA 1
ATOM 2071 C C . LEU B 2 14 ? 43.22900 -35.83200 39.03000 1.000 54.62649 58 LEU B C 1
ATOM 2072 O O . LEU B 2 14 ? 42.19300 -35.36600 39.51300 1.000 52.30422 58 LEU B O 1
ATOM 2077 N N . VAL B 2 15 ? 43.37600 -36.04700 37.72100 1.000 55.20611 59 VAL B N 1
ATOM 2078 C CA . VAL B 2 15 ? 42.29400 -35.76400 36.78400 1.000 53.47568 59 VAL B CA 1
ATOM 2079 C C . VAL B 2 15 ? 41.03700 -36.51500 37.20100 1.000 55.89956 59 VAL B C 1
ATOM 2080 O O . VAL B 2 15 ? 41.05800 -37.73300 37.41300 1.000 58.12011 59 VAL B O 1
ATOM 2084 N N . GLY B 2 16 ? 39.93200 -35.78100 37.33400 1.000 54.03239 60 GLY B N 1
ATOM 2085 C CA . GLY B 2 16 ? 38.69700 -36.38600 37.78600 1.000 53.08627 60 GLY B CA 1
ATOM 2086 C C . GLY B 2 16 ? 38.66000 -36.66100 39.26800 1.000 51.42784 60 GLY B C 1
ATOM 2087 O O . GLY B 2 16 ? 38.06400 -37.65600 39.69700 1.000 52.14557 60 GLY B O 1
ATOM 2088 N N . LYS B 2 17 ? 39.31500 -35.81900 40.06200 1.000 52.34645 61 LYS B N 1
ATOM 2089 C CA . LYS B 2 17 ? 39.27100 -35.90100 41.52000 1.000 47.74158 61 LYS B CA 1
ATOM 2090 C C . LYS B 2 17 ? 39.11600 -34.47100 42.00900 1.000 46.94987 61 LYS B C 1
ATOM 2091 O O . LYS B 2 17 ? 40.10500 -33.72300 42.07700 1.000 42.14571 61 LYS B O 1
ATOM 2097 N N . PRO B 2 18 ? 37.89500 -34.04000 42.31200 1.000 43.31797 62 PRO B N 1
ATOM 2098 C CA . PRO B 2 18 ? 37.72800 -32.73700 42.95400 1.000 43.07473 62 PRO B CA 1
ATOM 2099 C C . PRO B 2 18 ? 38.56700 -32.68200 44.22100 1.000 41.77903 62 PRO B C 1
ATOM 2100 O O . PRO B 2 18 ? 38.66000 -33.65800 44.97100 1.000 39.89736 62 PRO B O 1
ATOM 2104 N N . PHE B 2 19 ? 39.23100 -31.54600 44.41300 1.000 39.74093 63 PHE B N 1
ATOM 2105 C CA . PHE B 2 19 ? 40.13600 -31.35000 45.53300 1.000 39.32620 63 PHE B CA 1
ATOM 2106 C C . PHE B 2 19 ? 40.12500 -29.87800 45.89200 1.000 42.00544 63 PHE B C 1
ATOM 2107 O O . PHE B 2 19 ? 39.80000 -29.01900 45.06700 1.000 38.50539 63 PHE B O 1
ATOM 2115 N N . ARG B 2 20 ? 40.48900 -29.59700 47.13500 1.000 40.64126 64 ARG B N 1
ATOM 2116 C CA . ARG B 2 20 ? 40.75200 -28.24400 47.59300 1.000 41.14072 64 ARG B CA 1
ATOM 2117 C C . ARG B 2 20 ? 42.25300 -28.07100 47.77400 1.000 47.20873 64 ARG B C 1
ATOM 2118 O O . ARG B 2 20 ? 42.94200 -28.99500 48.20700 1.000 41.02012 64 ARG B O 1
ATOM 2126 N N . ASP B 2 21 ? 42.75500 -26.89200 47.42500 1.000 45.11610 65 ASP B N 1
ATOM 2127 C CA . ASP B 2 21 ? 44.16500 -26.57600 47.58200 1.000 45.60248 65 ASP B CA 1
ATOM 2128 C C . ASP B 2 21 ? 44.40100 -25.95100 48.95100 1.000 48.85424 65 ASP B C 1
ATOM 2129 O O . ASP B 2 21 ? 43.60800 -25.13000 49.41900 1.000 50.13101 65 ASP B O 1
ATOM 2134 N N . LEU B 2 22 ? 45.48800 -26.35600 49.60500 1.000 49.34981 66 LEU B N 1
ATOM 2135 C CA . LEU B 2 22 ? 45.78200 -25.87000 50.94900 1.000 48.46940 66 LEU B CA 1
ATOM 2136 C C . LEU B 2 22 ? 47.13900 -25.19300 51.04300 1.000 52.02072 66 LEU B C 1
ATOM 2137 O O . LEU B 2 22 ? 47.59000 -24.89300 52.15400 1.000 55.02345 66 LEU B O 1
ATOM 2142 N N . GLY B 2 23 ? 47.80400 -24.95500 49.92000 1.000 49.21839 67 GLY B N 1
ATOM 2143 C CA . GLY B 2 23 ? 49.03700 -24.19700 49.90400 1.000 54.19583 67 GLY B CA 1
ATOM 2144 C C . GLY B 2 23 ? 50.27300 -25.07500 49.79200 1.000 51.79186 67 GLY B C 1
ATOM 2145 O O . GLY B 2 23 ? 50.22400 -26.30700 49.85100 1.000 45.90675 67 GLY B O 1
ATOM 2146 N N . GLU B 2 24 ? 51.40600 -24.39500 49.63600 1.000 49.96928 68 GLU B N 1
ATOM 2147 C CA . GLU B 2 24 ? 52.69300 -25.04800 49.46700 1.000 53.32232 68 GLU B CA 1
ATOM 2148 C C . GLU B 2 24 ? 53.08900 -25.81600 50.72600 1.000 47.68647 68 GLU B C 1
ATOM 2149 O O . GLU B 2 24 ? 52.70700 -25.46200 51.84100 1.000 46.85816 68 GLU B O 1
ATOM 2155 N N . VAL B 2 25 ? 53.83700 -26.90200 50.52500 1.000 49.21012 69 VAL B N 1
ATOM 2156 C CA . VAL B 2 25 ? 54.54300 -27.60600 51.59200 1.000 47.89121 69 VAL B CA 1
ATOM 2157 C C . VAL B 2 25 ? 55.85400 -28.12200 51.03600 1.000 50.89588 69 VAL B C 1
ATOM 2158 O O . VAL B 2 25 ? 55.97800 -28.38700 49.83600 1.000 47.14179 69 VAL B O 1
ATOM 2162 N N . SER B 2 26 ? 56.82100 -28.30500 51.93700 1.000 54.16329 70 SER B N 1
ATOM 2163 C CA . SER B 2 26 ? 58.16000 -28.74500 51.58100 1.000 57.55337 70 SER B CA 1
ATOM 2164 C C . SER B 2 26 ? 58.71300 -29.65000 52.67400 1.000 56.90230 70 SER B C 1
ATOM 2165 O O . SER B 2 26 ? 58.23900 -29.65200 53.81300 1.000 50.04708 70 SER B O 1
ATOM 2168 N N . GLY B 2 27 ? 59.72600 -30.42700 52.2970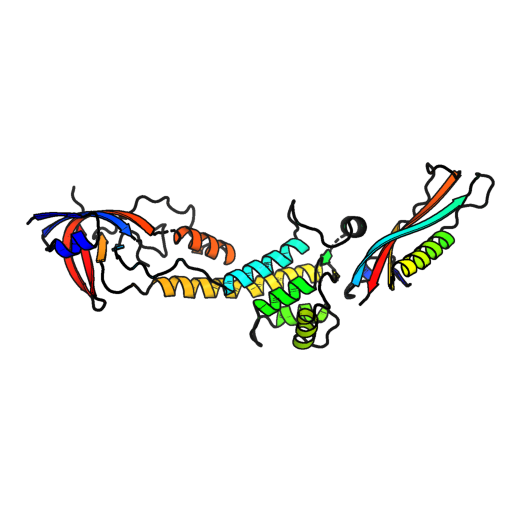0 1.000 63.32688 71 GLY B N 1
ATOM 2169 C CA . GLY B 2 27 ? 60.55500 -31.12600 53.25800 1.000 66.45012 71 GLY B CA 1
ATOM 2170 C C . GLY B 2 27 ? 62.00500 -31.00100 52.84100 1.000 69.61463 71 GLY B C 1
ATOM 2171 O O . GLY B 2 27 ? 62.31800 -30.81500 51.66300 1.000 70.67068 71 GLY B O 1
ATOM 2172 N N . ASP B 2 28 ? 62.89700 -31.10700 53.82400 1.000 71.97160 72 ASP B N 1
ATOM 2173 C CA . ASP B 2 28 ? 64.30600 -30.85500 53.56600 1.000 76.32216 72 ASP B CA 1
ATOM 2174 C C . ASP B 2 28 ? 65.17200 -31.86800 54.29600 1.000 76.08488 72 ASP B C 1
ATOM 2175 O O . ASP B 2 28 ? 64.75600 -32.47900 55.28000 1.000 75.63245 72 ASP B O 1
ATOM 2180 N N . SER B 2 29 ? 66.40300 -32.01000 53.81000 1.000 80.44633 73 SER B N 1
ATOM 2181 C CA . SER B 2 29 ? 67.43200 -32.73800 54.54600 1.000 81.16744 73 SER B CA 1
ATOM 2182 C C . SER B 2 29 ? 68.78200 -32.11300 54.23400 1.000 85.05925 73 SER B C 1
ATOM 2183 O O . SER B 2 29 ? 69.21100 -32.13400 53.07900 1.000 86.04221 73 SER B O 1
ATOM 2186 N N . CYS B 2 30 ? 69.45500 -31.57500 55.25200 1.000 86.58968 74 CYS B N 1
ATOM 2187 C CA . CYS B 2 30 ? 70.77500 -30.98900 55.06200 1.000 91.96137 74 CYS B CA 1
ATOM 2188 C C . CYS B 2 30 ? 71.86400 -32.01900 55.31400 1.000 89.44928 74 CYS B C 1
ATOM 2189 O O . CYS B 2 30 ? 71.65300 -33.04900 55.95800 1.000 85.52427 74 CYS B O 1
ATOM 2192 N N . GLN B 2 31 ? 73.04500 -31.72100 54.78700 1.000 92.84775 75 GLN B N 1
ATOM 2193 C CA . GLN B 2 31 ? 74.29200 -32.29900 55.27200 1.000 96.62113 75 GLN B CA 1
ATOM 2194 C C . GLN B 2 31 ? 75.21800 -31.13100 55.57100 1.000 95.65314 75 GLN B C 1
ATOM 2195 O O . GLN B 2 31 ? 75.68600 -30.45600 54.64800 1.000 96.08742 75 GLN B O 1
ATOM 2201 N N . ALA B 2 32 ? 75.44500 -30.87300 56.85900 1.000 93.39380 76 ALA B N 1
ATOM 2202 C CA . ALA B 2 32 ? 76.23600 -29.73100 57.30400 1.000 95.19982 76 ALA B CA 1
ATOM 2203 C C . ALA B 2 32 ? 77.52100 -29.58500 56.49900 1.000 97.59207 76 ALA B C 1
ATOM 2204 O O . ALA B 2 32 ? 77.66600 -28.64100 55.71400 1.000 95.85586 76 ALA B O 1
ATOM 2206 N N . SER B 2 33 ? 78.44000 -30.52900 56.66400 1.000 98.03498 77 SER B N 1
ATOM 2207 C CA . SER B 2 33 ? 79.72500 -30.51500 55.98300 1.000 100.01124 77 SER B CA 1
ATOM 2208 C C . SER B 2 33 ? 79.74200 -31.47900 54.80700 1.000 104.85388 77 SER B C 1
ATOM 2209 O O . SER B 2 33 ? 79.00000 -32.46300 54.77000 1.000 107.80236 77 SER B O 1
ATOM 2212 N N . ASN B 2 34 ? 80.62400 -31.19200 53.84200 1.000 107.02372 78 ASN B N 1
ATOM 2213 C CA . ASN B 2 34 ? 80.91400 -32.16300 52.79100 1.000 111.00280 78 ASN B CA 1
ATOM 2214 C C . ASN B 2 34 ? 81.31600 -33.50400 53.36800 1.000 109.33511 78 ASN B C 1
ATOM 2215 O O . ASN B 2 34 ? 81.17600 -34.53200 52.68600 1.000 107.798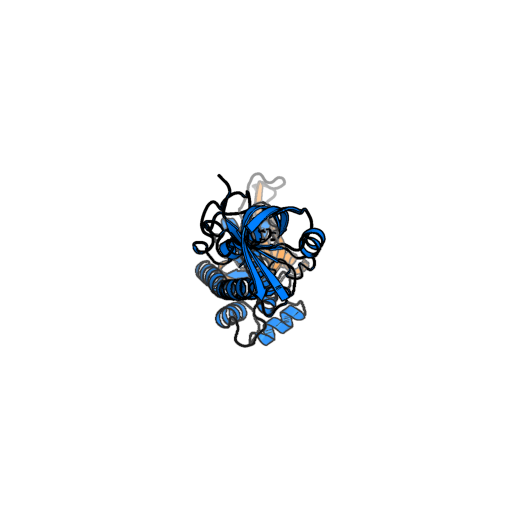38 78 ASN B O 1
ATOM 2220 N N . GLN B 2 35 ? 81.82800 -33.51900 54.60200 1.000 109.25309 79 GLN B N 1
ATOM 2221 C CA . GLN B 2 35 ? 82.19900 -34.79200 55.18600 1.000 109.92159 79 GLN B CA 1
ATOM 2222 C C . GLN B 2 35 ? 80.97700 -35.63000 55.53100 1.000 110.07456 79 GLN B C 1
ATOM 2223 O O . GLN B 2 35 ? 81.07200 -36.86000 55.54200 1.000 111.69975 79 GLN B O 1
ATOM 2229 N N . ASP B 2 36 ? 79.83300 -35.00400 55.78100 1.000 108.97209 80 ASP B N 1
ATOM 2230 C CA . ASP B 2 36 ? 78.71900 -35.71700 56.38700 1.000 109.00691 80 ASP B CA 1
ATOM 2231 C C . ASP B 2 36 ? 77.87000 -36.43100 55.33700 1.000 107.34813 80 ASP B C 1
ATOM 2232 O O . ASP B 2 36 ? 77.95600 -36.15300 54.13900 1.000 105.66644 80 ASP B O 1
ATOM 2237 N N . SER B 2 37 ? 77.04800 -37.36700 55.81600 1.000 105.99925 81 SER B N 1
ATOM 2238 C CA . SER B 2 37 ? 76.23500 -38.20000 54.93700 1.000 102.21833 81 SER B CA 1
ATOM 2239 C C . SER B 2 37 ? 75.39800 -37.32600 54.00400 1.000 101.06803 81 SER B C 1
ATOM 2240 O O . SER B 2 37 ? 74.87500 -36.28900 54.43200 1.000 99.68977 81 SER B O 1
ATOM 2243 N N . PRO B 2 38 ? 75.25300 -37.71100 52.73800 1.000 101.47063 82 PRO B N 1
ATOM 2244 C CA . PRO B 2 38 ? 74.56900 -36.85900 51.75700 1.000 99.74236 82 PRO B CA 1
ATOM 2245 C C . PRO B 2 38 ? 73.13400 -36.57200 52.15900 1.000 95.49888 82 PRO B C 1
ATOM 2246 O O . PRO B 2 38 ? 72.55100 -37.28600 52.98900 1.000 89.90208 82 PRO B O 1
ATOM 2250 N N . PRO B 2 39 ? 72.53900 -35.52200 51.59700 1.000 94.13926 83 PRO B N 1
ATOM 2251 C CA . PRO B 2 39 ? 71.15200 -35.18500 51.93500 1.000 90.43315 83 PRO B CA 1
ATOM 2252 C C . PRO B 2 39 ? 70.19100 -36.27900 51.49200 1.000 89.87913 83 PRO B C 1
ATOM 2253 O O . PRO B 2 39 ? 70.27500 -36.78800 50.37100 1.000 89.99150 83 PRO B O 1
ATOM 2257 N N . SER B 2 40 ? 69.26800 -36.63400 52.38300 1.000 86.76973 84 SER B N 1
ATOM 2258 C CA . SER B 2 40 ? 68.31700 -37.71300 52.13700 1.000 81.53228 84 SER B CA 1
ATOM 2259 C C . SER B 2 40 ? 67.02300 -37.12300 51.58500 1.000 79.34197 84 SER B C 1
ATOM 2260 O O . SER B 2 40 ? 66.24900 -36.49600 52.31700 1.000 76.49155 84 SER B O 1
ATOM 2263 N N . ILE B 2 41 ? 66.79600 -37.30500 50.28500 1.000 78.09712 85 ILE B N 1
ATOM 2264 C CA . ILE B 2 41 ? 65.51000 -36.90800 49.70300 1.000 80.63983 85 ILE B CA 1
ATOM 2265 C C . ILE B 2 41 ? 64.35000 -37.61000 50.39100 1.000 74.40092 85 ILE B C 1
ATOM 2266 O O . ILE B 2 41 ? 63.39000 -36.92100 50.78600 1.000 74.38497 85 ILE B O 1
ATOM 2271 N N . PRO B 2 42 ? 64.35100 -38.95100 50.58700 1.000 70.91877 86 PRO B N 1
ATOM 2272 C CA . PRO B 2 42 ? 63.27700 -39.59100 51.36000 1.000 70.44149 86 PRO B CA 1
ATOM 2273 C C . PRO B 2 42 ? 62.92900 -38.89800 52.67000 1.000 71.02936 86 PRO B C 1
ATOM 2274 O O . PRO B 2 42 ? 61.75200 -38.64900 52.93100 1.000 70.11881 86 PRO B O 1
ATOM 2278 N N . THR B 2 43 ? 63.91700 -38.57100 53.50200 1.000 71.61779 87 THR B N 1
ATOM 2279 C CA . THR B 2 43 ? 63.59500 -37.88100 54.74800 1.000 72.89571 87 THR B CA 1
ATOM 2280 C C . THR B 2 43 ? 62.87400 -36.56400 54.48800 1.000 69.41098 87 THR B C 1
ATOM 2281 O O . THR B 2 43 ? 62.04600 -36.13600 55.29900 1.000 66.71269 87 THR B O 1
ATOM 2285 N N . ALA B 2 44 ? 63.16500 -35.91600 53.36300 1.000 69.04344 88 ALA B N 1
ATOM 2286 C CA . ALA B 2 44 ? 62.44300 -34.69800 53.02500 1.000 72.07218 88 ALA B CA 1
ATOM 2287 C C . ALA B 2 44 ? 60.98100 -35.00600 52.72700 1.000 68.21079 88 ALA B C 1
ATOM 2288 O O . ALA B 2 44 ? 60.08100 -34.32700 53.23400 1.000 67.65788 88 ALA B O 1
ATOM 2290 N N . ARG B 2 45 ? 60.73300 -36.04500 51.92200 1.000 70.44594 89 ARG B N 1
ATOM 2291 C CA . ARG B 2 45 ? 59.37100 -36.44000 51.56500 1.000 64.10580 89 ARG B CA 1
ATOM 2292 C C . ARG B 2 45 ? 58.51100 -36.65400 52.79900 1.000 63.60120 89 ARG B C 1
ATOM 2293 O O . ARG B 2 45 ? 57.37600 -36.16800 52.88300 1.000 61.64745 89 ARG B O 1
ATOM 2301 N N . LYS B 2 46 ? 59.05300 -37.38500 53.76600 1.000 60.36177 90 LYS B N 1
ATOM 2302 C CA . LYS B 2 46 ? 58.29600 -37.80200 54.93900 1.000 60.88396 90 LYS B CA 1
ATOM 2303 C C . LYS B 2 46 ? 57.99900 -36.61700 55.84800 1.000 61.03847 90 LYS B C 1
ATOM 2304 O O . LYS B 2 46 ? 56.95100 -36.58300 56.50000 1.000 57.00666 90 LYS B O 1
ATOM 2310 N N . ARG B 2 47 ? 58.94500 -35.67000 55.94700 1.000 61.41529 91 ARG B N 1
ATOM 2311 C CA . ARG B 2 47 ? 58.70900 -34.40200 56.63200 1.000 67.07427 91 ARG B CA 1
ATOM 2312 C C . ARG B 2 47 ? 57.66800 -33.57000 55.90000 1.000 63.25979 91 ARG B C 1
ATOM 2313 O O . ARG B 2 47 ? 56.84000 -32.90800 56.53400 1.000 60.39366 91 ARG B O 1
ATOM 2321 N N . MET B 2 48 ? 57.68100 -33.62100 54.56800 1.000 61.81694 92 MET B N 1
ATOM 2322 C CA . MET B 2 48 ? 56.67100 -32.91600 53.79000 1.000 64.00028 92 MET B CA 1
ATOM 2323 C C . MET B 2 48 ? 55.28500 -33.47400 54.06700 1.000 63.37998 92 MET B C 1
ATOM 2324 O O . MET B 2 48 ? 54.33600 -32.72100 54.31700 1.000 64.84809 92 MET B O 1
ATOM 2329 N N . GLN B 2 49 ? 55.14700 -34.79800 54.04300 1.000 61.98466 93 GLN B N 1
ATOM 2330 C CA . GLN B 2 49 ? 53.81200 -35.35400 54.21100 1.000 62.85963 93 GLN B CA 1
ATOM 2331 C C . GLN B 2 49 ? 53.32300 -35.22300 55.64700 1.000 67.04992 93 GLN B C 1
ATOM 2332 O O . GLN B 2 49 ? 52.11500 -35.05800 55.86400 1.000 63.49267 93 GLN B O 1
ATOM 2338 N N . ILE B 2 50 ? 54.22300 -35.27800 56.63800 1.000 64.40051 94 ILE B N 1
ATOM 2339 C CA . ILE B 2 50 ? 53.74300 -35.10800 58.00600 1.000 65.01075 94 ILE B CA 1
ATOM 2340 C C . ILE B 2 50 ? 53.38100 -33.64800 58.24700 1.000 68.14439 94 ILE B C 1
ATOM 2341 O O . ILE B 2 50 ? 52.40700 -33.35400 58.94900 1.000 70.49501 94 ILE B O 1
ATOM 2346 N N . ASN B 2 51 ? 54.10700 -32.70900 57.63600 1.000 65.49829 95 ASN B N 1
ATOM 2347 C CA . ASN B 2 51 ? 53.67500 -31.32000 57.71400 1.000 69.76704 95 ASN B CA 1
ATOM 2348 C C . ASN B 2 51 ? 52.46200 -31.05400 56.84000 1.000 70.88284 95 ASN B C 1
ATOM 2349 O O . ASN B 2 51 ? 51.73200 -30.08900 57.09000 1.000 70.77445 95 ASN B O 1
ATOM 2354 N N . ALA B 2 52 ? 52.23300 -31.88500 55.82300 1.000 67.52369 96 ALA B N 1
ATOM 2355 C CA . ALA B 2 52 ? 50.97200 -31.80600 55.09400 1.000 66.11157 96 ALA B CA 1
ATOM 2356 C C . ALA B 2 52 ? 49.80200 -32.14400 56.01000 1.000 67.20741 96 ALA B C 1
ATOM 2357 O O . ALA B 2 52 ? 48.76700 -31.46900 55.98100 1.000 68.48935 96 ALA B O 1
ATOM 2359 N N . SER B 2 53 ? 49.96000 -33.16800 56.85400 1.000 66.48468 97 SER B N 1
ATOM 2360 C CA . SER B 2 53 ? 48.89700 -33.51900 57.79000 1.000 65.81203 97 SER B CA 1
ATOM 2361 C C . SER B 2 53 ? 48.65000 -32.40900 58.79900 1.000 71.29395 97 SER B C 1
ATOM 2362 O O . SER B 2 53 ? 47.53200 -32.27600 59.31100 1.000 71.80139 97 SER B O 1
ATOM 2365 N N . LYS B 2 54 ? 49.67800 -31.61500 59.11100 1.000 74.12052 98 LYS B N 1
ATOM 2366 C CA . LYS B 2 54 ? 49.47800 -30.47000 59.99200 1.000 75.27465 98 LYS B CA 1
ATOM 2367 C C . LYS B 2 54 ? 48.46700 -29.49300 59.40900 1.000 73.09406 98 LYS B C 1
ATOM 2368 O O . LYS B 2 54 ? 47.68800 -28.88100 60.15000 1.000 72.98215 98 LYS B O 1
ATOM 2374 N N . MET B 2 55 ? 48.46000 -29.33700 58.09100 1.000 71.11714 99 MET B N 1
ATOM 2375 C CA . MET B 2 55 ? 47.47200 -28.51000 57.42300 1.000 72.86124 99 MET B CA 1
ATOM 2376 C C . MET B 2 55 ? 46.20300 -29.27400 57.08100 1.000 69.99665 99 MET B C 1
ATOM 2377 O O . MET B 2 55 ? 45.42700 -28.80400 56.24700 1.000 71.68802 99 MET B O 1
ATOM 2382 N N . LYS B 2 56 ? 45.97100 -30.42200 57.71600 1.000 70.46970 100 LYS B N 1
ATOM 2383 C CA . LYS B 2 56 ? 44.84700 -31.30400 57.39800 1.000 74.05779 100 LYS B CA 1
ATOM 2384 C C . LYS B 2 56 ? 44.82300 -31.62200 55.90000 1.000 68.62934 100 LYS B C 1
ATOM 2385 O O . LYS B 2 56 ? 43.88400 -31.30800 55.16900 1.000 68.81290 100 LYS B O 1
ATOM 2391 N N . ALA B 2 57 ? 45.89700 -32.24200 55.43800 1.000 67.15908 101 ALA B N 1
ATOM 2392 C CA . ALA B 2 57 ? 45.97000 -32.61800 54.04000 1.000 55.87344 101 ALA B CA 1
ATOM 2393 C C . ALA B 2 57 ? 45.56800 -34.07300 53.86900 1.000 58.87246 101 ALA B C 1
ATOM 2394 O O . ALA B 2 57 ? 45.45800 -34.84500 54.82500 1.000 60.80987 101 ALA B O 1
ATOM 2396 N N . ASN B 2 58 ? 45.35900 -34.42800 52.60700 1.000 52.04072 102 ASN B N 1
ATOM 2397 C CA . ASN B 2 58 ? 44.79500 -35.68700 52.16000 1.000 49.67412 102 ASN B CA 1
ATOM 2398 C C . ASN B 2 58 ? 45.80600 -36.29400 51.20300 1.000 46.52650 102 ASN B C 1
ATOM 2399 O O . ASN B 2 58 ? 45.85800 -37.51000 51.00600 1.000 47.14431 102 ASN B O 1
ATOM 2404 N N . ALA B 2 59 ? 46.59100 -35.42500 50.57800 1.000 42.09527 103 ALA B N 1
ATOM 2405 C CA . ALA B 2 59 ? 47.48800 -35.80200 49.49700 1.000 47.70267 103 ALA B CA 1
ATOM 2406 C C . ALA B 2 59 ? 48.40000 -34.62200 49.19900 1.000 43.26579 103 ALA B C 1
ATOM 2407 O O . ALA B 2 59 ? 48.19700 -33.50900 49.69000 1.000 44.98474 103 ALA B O 1
ATOM 2409 N N . VAL B 2 60 ? 49.39200 -34.87500 48.35700 1.000 40.76848 104 VAL B N 1
ATOM 2410 C CA . VAL B 2 60 ? 50.34300 -33.85600 47.94900 1.000 42.79682 104 VAL B CA 1
ATOM 2411 C C . VAL B 2 60 ? 50.63700 -34.05600 46.47500 1.000 48.32182 104 VAL B C 1
ATOM 2412 O O . VAL B 2 60 ? 50.88300 -35.18300 46.03100 1.000 47.92965 104 VAL B O 1
ATOM 2416 N N . LEU B 2 61 ? 50.59500 -32.96700 45.71700 1.000 43.87858 105 LEU B N 1
ATOM 2417 C CA . LEU B 2 61 ? 51.09400 -32.93900 44.35200 1.000 51.13535 105 LEU B CA 1
ATOM 2418 C C . LEU B 2 61 ? 52.52200 -32.41300 44.39900 1.000 51.87816 105 LEU B C 1
ATOM 2419 O O . LEU B 2 61 ? 52.74800 -31.26100 44.77500 1.000 49.61505 105 LEU B O 1
ATOM 2424 N N . LEU B 2 62 ? 53.48000 -33.25600 44.02600 1.000 57.99591 106 LEU B N 1
ATOM 2425 C CA . LEU B 2 62 ? 54.89000 -32.92400 44.18300 1.000 59.97953 106 LEU B CA 1
ATOM 2426 C C . LEU B 2 62 ? 55.34700 -32.02100 43.04300 1.000 60.86873 106 LEU B C 1
ATOM 2427 O O . LEU B 2 62 ? 55.30700 -32.41700 41.87400 1.000 61.56278 106 LEU B O 1
ATOM 2432 N N . HIS B 2 63 ? 55.79400 -30.81200 43.38700 1.000 56.55024 107 HIS B N 1
ATOM 2433 C CA . HIS B 2 63 ? 56.38000 -29.92900 42.38600 1.000 59.82211 107 HIS B CA 1
ATOM 2434 C C . HIS B 2 63 ? 57.76900 -30.41100 41.98800 1.000 68.03954 107 HIS B C 1
ATOM 2435 O O . HIS B 2 63 ? 58.02200 -30.72400 40.81800 1.000 69.45123 107 HIS B O 1
ATOM 2442 N N . SER B 2 64 ? 58.67600 -30.49700 42.96100 1.000 71.33468 108 SER B N 1
ATOM 2443 C CA . SER B 2 64 ? 60.10000 -30.64600 42.70200 1.000 78.63641 108 SER B CA 1
ATOM 2444 C C . SER B 2 64 ? 60.79300 -31.13800 43.96000 1.000 83.22381 108 SER B C 1
ATOM 2445 O O . SER B 2 64 ? 60.27600 -30.98700 45.07000 1.000 78.03545 108 SER B O 1
ATOM 2448 N N . CYS B 2 65 ? 61.97600 -31.74400 43.76600 1.000 95.43804 109 CYS B N 1
ATOM 2449 C CA . CYS B 2 65 ? 62.97800 -31.93800 44.82500 1.000 102.08829 109 CYS B CA 1
ATOM 2450 C C . CYS B 2 65 ? 64.34500 -31.88400 44.15100 1.000 108.55905 109 CYS B C 1
ATOM 2451 O O . CYS B 2 65 ? 65.03900 -32.89900 44.04700 1.000 115.99252 109 CYS B O 1
ATOM 2454 N N . GLU B 2 66 ? 64.74000 -30.70000 43.69500 1.000 106.22532 110 GLU B N 1
ATOM 2455 C CA . GLU B 2 66 ? 66.11100 -30.53300 43.24000 1.000 109.29387 110 GLU B CA 1
ATOM 2456 C C . GLU B 2 66 ? 67.05700 -30.52700 44.43500 1.000 113.28914 110 GLU B C 1
ATOM 2457 O O . GLU B 2 66 ? 66.71200 -30.06500 45.52600 1.000 110.53329 110 GLU B O 1
ATOM 2463 N N . VAL B 2 67 ? 68.25400 -31.07000 44.23000 1.000 116.92639 111 VAL B N 1
ATOM 2464 C CA . VAL B 2 67 ? 69.30500 -31.08700 45.24400 1.000 112.73760 111 VAL B CA 1
ATOM 2465 C C . VAL B 2 67 ? 70.22700 -29.91200 44.95000 1.000 111.74364 111 VAL B C 1
ATOM 2466 O O . VAL B 2 67 ? 70.98700 -29.94000 43.97700 1.000 116.75605 111 VAL B O 1
ATOM 2470 N N . THR B 2 68 ? 70.16600 -28.87100 45.77400 1.000 107.12052 112 THR B N 1
ATOM 2471 C CA . THR B 2 68 ? 70.84200 -27.62000 45.47600 1.000 108.05262 112 THR B CA 1
ATOM 2472 C C . THR B 2 68 ? 72.19600 -27.55100 46.18600 1.000 110.13672 112 THR B C 1
ATOM 2473 O O . THR B 2 68 ? 72.60800 -28.47500 46.88900 1.000 108.80528 112 THR B O 1
ATOM 2477 N N . SER B 2 69 ? 72.89500 -26.42800 45.99800 1.000 113.15788 113 SER B N 1
ATOM 2478 C CA . SER B 2 69 ? 74.25800 -26.27100 46.49600 1.000 112.41214 113 SER B CA 1
ATOM 2479 C C . SER B 2 69 ? 74.43400 -24.96900 47.27000 1.000 117.34049 113 SER B C 1
ATOM 2480 O O . SER B 2 69 ? 74.94300 -24.97200 48.39900 1.000 115.08868 113 SER B O 1
ATOM 2483 N N . GLY B 2 70 ? 74.00700 -23.85500 46.67300 1.000 124.12366 114 GLY B N 1
ATOM 2484 C CA . GLY B 2 70 ? 74.22400 -22.52900 47.22900 1.000 130.56490 114 GLY B CA 1
ATOM 2485 C C . GLY B 2 70 ? 73.56700 -22.27700 48.56900 1.000 128.83512 114 GLY B C 1
ATOM 2486 O O . GLY B 2 70 ? 73.90800 -21.28200 49.22000 1.000 132.32963 114 GLY B O 1
ATOM 2487 N N . THR B 2 71 ? 72.63500 -23.13900 48.98700 1.000 120.24948 115 THR B N 1
ATOM 2488 C CA . THR B 2 71 ? 71.98100 -23.05500 50.28700 1.000 109.62625 115 THR B CA 1
ATOM 2489 C C . THR B 2 71 ? 72.97800 -22.80600 51.40600 1.000 104.64264 115 THR B C 1
ATOM 2490 O O . THR B 2 71 ? 74.04700 -23.43100 51.44500 1.000 106.38505 115 THR B O 1
ATOM 2494 N N . PRO B 2 72 ? 72.66100 -21.91000 52.33600 1.000 99.74440 116 PRO B N 1
ATOM 2495 C CA . PRO B 2 72 ? 73.56000 -21.66100 53.46600 1.000 95.48709 116 PRO B CA 1
ATOM 2496 C C . PRO B 2 72 ? 73.21100 -22.49800 54.68700 1.000 88.62028 116 PRO B C 1
ATOM 2497 O O . PRO B 2 72 ? 72.04600 -22.68800 55.04300 1.000 83.27795 116 PRO B O 1
ATOM 2501 N N . GLY B 2 73 ? 74.25400 -23.00600 55.33900 1.000 87.55552 117 GLY B N 1
ATOM 2502 C CA . GLY B 2 73 ? 74.10000 -23.86500 56.49100 1.000 84.35340 117 GLY B CA 1
ATOM 2503 C C . GLY B 2 73 ? 74.35800 -25.33200 56.22700 1.000 85.56540 117 GLY B C 1
ATOM 2504 O O . GLY B 2 73 ? 74.41400 -26.11300 57.18400 1.000 84.32460 117 GLY B O 1
ATOM 2505 N N . CYS B 2 74 ? 74.49900 -25.73200 54.96500 1.000 87.19590 118 CYS B N 1
ATOM 2506 C CA . CYS B 2 74 ? 74.93200 -27.08300 54.64000 1.000 92.37451 118 CYS B CA 1
ATOM 2507 C C . CYS B 2 74 ? 75.49200 -27.09100 53.22300 1.000 95.59540 118 CYS B C 1
ATOM 2508 O O . CYS B 2 74 ? 75.06900 -26.30800 52.36700 1.000 95.45997 118 CYS B O 1
ATOM 2511 N N . TYR B 2 75 ? 76.46700 -27.97800 53.00100 1.000 99.03690 119 TYR B N 1
ATOM 2512 C CA . TYR B 2 75 ? 77.24100 -27.99000 51.76000 1.000 104.07643 119 TYR B CA 1
ATOM 2513 C C . TYR B 2 75 ? 76.33500 -28.16800 50.54400 1.000 104.78301 119 TYR B C 1
ATOM 2514 O O . TYR B 2 75 ? 76.35100 -27.35500 49.61200 1.000 104.69307 119 TYR B O 1
ATOM 2523 N N . ARG B 2 76 ? 75.54200 -29.23400 50.53700 1.000 102.60705 120 ARG B N 1
ATOM 2524 C CA . ARG B 2 76 ? 74.48600 -29.43300 49.55700 1.000 101.97691 120 ARG B CA 1
ATOM 2525 C C . ARG B 2 76 ? 73.19300 -29.73000 50.30200 1.000 102.03937 120 ARG B C 1
ATOM 2526 O O . ARG B 2 76 ? 73.20500 -30.34600 51.37200 1.000 97.69934 120 ARG B O 1
ATOM 2534 N N . GLN B 2 77 ? 72.07300 -29.28800 49.73200 1.000 106.21240 121 GLN B N 1
ATOM 2535 C CA . GLN B 2 77 ? 70.79000 -29.33600 50.41800 1.000 103.79440 121 GLN B CA 1
ATOM 2536 C C . GLN B 2 77 ? 69.71900 -29.91800 49.50800 1.000 100.82613 121 GLN B C 1
ATOM 2537 O O . GLN B 2 77 ? 69.65300 -29.59600 48.31800 1.000 102.35512 121 GLN B O 1
ATOM 2543 N N . ALA B 2 78 ? 68.88100 -30.77900 50.08000 1.000 96.23240 122 ALA B N 1
ATOM 2544 C CA . ALA B 2 78 ? 67.76200 -31.39100 49.36800 1.000 95.69880 122 ALA B CA 1
ATOM 2545 C C . ALA B 2 78 ? 66.48100 -30.64600 49.74900 1.000 90.80882 122 ALA B C 1
ATOM 2546 O O . ALA B 2 78 ? 65.93500 -30.84700 50.83600 1.000 84.08108 122 ALA B O 1
ATOM 2548 N N . VAL B 2 79 ? 66.00400 -29.77500 48.85800 1.000 91.52350 123 VAL B N 1
ATOM 2549 C CA . VAL B 2 79 ? 64.72500 -29.09000 49.04000 1.000 87.68085 123 VAL B CA 1
ATOM 2550 C C . VAL B 2 79 ? 63.69600 -29.74900 48.13800 1.000 85.35920 123 VAL B C 1
ATOM 2551 O O . VAL B 2 79 ? 63.98200 -30.04300 46.97200 1.000 89.09646 123 VAL B O 1
ATOM 2555 N N . CYS B 2 80 ? 62.49400 -29.96700 48.66500 1.000 77.62961 124 CYS B N 1
ATOM 2556 C CA . CYS B 2 80 ? 61.53900 -30.85700 48.00700 1.000 79.71870 124 CYS B CA 1
ATOM 2557 C C . CYS B 2 80 ? 60.13300 -30.37100 48.32200 1.000 70.34410 124 CYS B C 1
ATOM 2558 O O . CYS B 2 80 ? 59.69000 -30.47400 49.47000 1.000 63.10764 124 CYS B O 1
ATOM 2561 N N . ILE B 2 81 ? 59.52400 -29.69600 47.35900 1.000 68.56123 125 ILE B N 1
ATOM 2562 C CA . ILE B 2 81 ? 58.25000 -29.05900 47.61900 1.000 64.19909 125 ILE B CA 1
ATOM 2563 C C . ILE B 2 81 ? 57.09100 -29.46100 46.73300 1.000 57.86453 125 ILE B C 1
ATOM 2564 O O . ILE B 2 81 ? 57.26300 -30.01500 45.65300 1.000 57.10039 125 ILE B O 1
ATOM 2569 N N . GLY B 2 82 ? 55.90300 -29.16300 47.22900 1.000 52.90957 126 GLY B N 1
ATOM 2570 C CA . GLY B 2 82 ? 54.66600 -29.49000 46.53400 1.000 55.41783 126 GLY B CA 1
ATOM 2571 C C . GLY B 2 82 ? 53.45700 -28.79400 47.12700 1.000 49.83359 126 GLY B C 1
ATOM 2572 O O . GLY B 2 82 ? 53.56500 -27.98600 48.05000 1.000 47.01590 126 GLY B O 1
ATOM 2573 N N . SER B 2 83 ? 52.28100 -29.11400 46.57600 1.000 48.17468 127 SER B N 1
ATOM 2574 C CA . SER B 2 83 ? 51.02200 -28.54000 47.03900 1.000 45.11415 127 SER B CA 1
ATOM 2575 C C . SER B 2 83 ? 50.29700 -29.52900 47.94200 1.000 43.73072 127 SER B C 1
ATOM 2576 O O . SER B 2 83 ? 50.10100 -30.69100 47.56400 1.000 43.46012 127 SER B O 1
ATOM 2579 N N . ALA B 2 84 ? 49.89000 -29.06900 49.12300 1.000 37.99163 128 ALA B N 1
ATOM 2580 C CA . ALA B 2 84 ? 49.01800 -29.87400 49.96800 1.000 37.92386 128 ALA B CA 1
ATOM 2581 C C . ALA B 2 84 ? 47.60300 -29.84100 49.40700 1.000 46.85987 128 ALA B C 1
ATOM 2582 O O . ALA B 2 84 ? 47.07900 -28.76700 49.09500 1.000 45.31337 128 ALA B O 1
ATOM 2584 N N . LEU B 2 85 ? 46.98200 -31.01400 49.27900 1.000 44.61386 129 LEU B N 1
ATOM 2585 C CA . LEU B 2 85 ? 45.66000 -31.13300 48.68000 1.000 42.25290 129 LEU B CA 1
ATOM 2586 C C . LEU B 2 85 ? 44.71800 -31.86800 49.61700 1.000 47.52629 129 LEU B C 1
ATOM 2587 O O . LEU B 2 85 ? 45.12800 -32.75000 50.37900 1.000 47.23199 129 LEU B O 1
ATOM 2592 N N . ASN B 2 86 ? 43.44300 -31.49900 49.54300 1.000 44.95778 130 ASN B N 1
ATOM 2593 C CA . ASN B 2 86 ? 42.37100 -32.19600 50.24600 1.000 46.23915 130 ASN B CA 1
ATOM 2594 C C . ASN B 2 86 ? 41.44800 -32.75300 49.17100 1.000 48.09707 130 ASN B C 1
ATOM 2595 O O . ASN B 2 86 ? 40.65900 -32.00700 48.58400 1.000 46.22698 130 ASN B O 1
ATOM 2600 N N . ILE B 2 87 ? 41.57500 -34.05100 48.89600 1.000 48.39283 131 ILE B N 1
ATOM 2601 C CA . ILE B 2 87 ? 40.67900 -34.70800 47.95400 1.000 47.48333 131 ILE B CA 1
ATOM 2602 C C . ILE B 2 87 ? 39.32300 -34.89300 48.61900 1.000 49.83232 131 ILE B C 1
ATOM 2603 O O . ILE B 2 87 ? 39.23500 -35.40400 49.74500 1.000 47.85400 131 ILE B O 1
ATOM 2608 N N . THR B 2 88 ? 38.26100 -34.47800 47.92600 1.000 41.97444 132 THR B N 1
ATOM 2609 C CA . THR B 2 88 ? 36.91200 -34.50000 48.49500 1.000 46.72653 132 THR B CA 1
ATOM 2610 C C . THR B 2 88 ? 36.38900 -35.91800 48.70100 1.000 39.76710 132 THR B C 1
ATOM 2611 O O . THR B 2 88 ? 36.61500 -36.79400 47.87200 1.000 41.36182 132 THR B O 1
#

Solvent-accessible surface area: 17958 Å² total

GO terms:
  GO:0005886 plasma membrane (C, IDA)
  GO:0036460 cellular response to cell envelope stress (P, IDA)
  GO:0070297 regulation of phosphorelay signal transduction system (P, IDA)
  GO:0000156 phosphorelay response regulator activity (F, IMP)

Nearest PDB structures (foldseek):
  9biy-assembly1_A  TM=1.003E+00  e=7.148E-52  Escherichia coli
  9bj0-assembly2_B  TM=8.864E-01  e=8.026E-44  Escherichia coli
  9bj0-assembly1_A  TM=8.517E-01  e=4.174E-42  Escherichia coli
  9biz-assembly1_A  TM=9.103E-01  e=1.105E-39  Klebsiella pneumoniae
  9biy-assembly1_B  TM=1.012E+00  e=9.863E-17  Escherichia coli

Radius of gyration: 32.61 Å; Cα contacts (8 Å, |Δi|>4): 663; chains: 2; bounding box: 89×66×62 Å

B-factor: mean 44.82, std 22.57, range [15.89, 134.17]

InterPro domains:
  IPR010771 Intracellular growth attenuator IgaA [PF07095] (1-703)

Organism: Escherichia coli (strain K12) (NCBI:txid83333)

Secondary structure (DSSP, 8-state):
--EEEESSHHHHHTT---TT-EEEEEEE--B--TTTT-BTTEEEE-S----PPP--HHHHHHHHHHHHHHHHHS--SS----S-HHHHHHHHHH--EES-HHHHHHHHHHHT-STTTTHHHHHHHHHHSS-SSHHHHHHHHHHTTTTT-BEE--HHHHHHHHHHHHHHHHHHHHHHHHHHHHHTTSPPSSSEEEEETT---S---PPPSS-GGGS-HHHHHHHHHHHH----EEEEEEEEEEEEE-TTS-EEEEEE---/-EEESSGGGGTT--EEEEEEEEEEEEESSTTSPPP-HHHHHHHHHHHHHHTT-SEEEEEE--EESS-TTSSEEEEEEEEEEEE-

Foldseek 3Di:
DEEDEDEALVSVVVPPDDFQYWYKYWYFFFACVLLPSTQQLKTFGDPCPPQDQQDDPLLVLLVQLLVLLCCQVPNDPPRDAQDDPVVVVVVVVVQHKRQFLLSNLVSCCVNQVDPPALQVLLVLSCVQDDADHSVRVVVCSVVVVRGRPMTDDHVVSSVVNSVSSVVRSQVSLVVSVVVRSVSSNDDAFATEIEHEPVSDGQADDDRPPDHLVPPRRVSSSVVSSVSSVSSGIGIDIAGWRDWDADPRNYIYTYGYDDD/DAEAADPVVCVPWDKDWQDKFKFKFAAQEPVGDHGDLVNTVVVRVVVLVVSVADYWHWDDFDWAAPDPRHRIMTITMTIGIHGD

Sequence (343 aa):
AQTIEATSVKQLADAGVRVGDTLRISGTGCNISPFLPFDCSQIIWNDARSLPLPESELVNKATALTEAVNRQLHPKPEDESRVSASLRSAIQKSGVLLDDFGDIVLKTADLCSAKDDCVRLKNALVNLGNSKDWDALVKRANAGKLDGVNVLLRPVSAESLDNLVATSTAPFITHETARAAQSLNSPAPGGFLIVSDEGSDFVDQPWPSASLYDYPPQEQWNAFQKLAQLHTPFNAEGIVTKIFTDANGTQHIGLHPIPVRIYTNAEELVGKPFRDLGEVSGDSCQASNQDSPPSIPTARKRMQINASKMKANAVLLHSCEVTSGTPGCYRQAVCIGSALNIT